Protein AF-W6KR66-F1 (afdb_monomer_lite)

pLDDT: mean 88.16, std 13.81, range [38.59, 98.75]

Foldseek 3Di:
DDPPDADFDPLCVQWVVVQLVVLVVVCQCCQQVPDDPDDPDDDPDDDPPDDGKDKDKDKDFFFFWAKWFWDQDDPRDTDTHHDDPVDPPTDIDTDGDFDWDDDDPPTGTHGQKMKMKMWMWHADPVRDIAIEIWMFIGGRAQDLDDDFRCVRTDPPVVVCVRVVDDDPVVDPPVRYHHPCVVSVRGDDTDPVSNVSSLLRCLVPDLALVSNVVSVVVQCVVCVVVVHGRDPSSVVSSVVSNVVRVVVVVVVVVVD

Secondary structure (DSSP, 8-state):
--TT-----HHHIIIIIHHHHHHHHHHHHHHH----S-------S--------EEEEEEEEE---EEEEEEE-TTS-EEEEEPPTT-TT--EEEE----EESSTT--EE--SEEEEEEEEEEE-TTS-EEEEEEEEEEESS---S---GGGGEE-HHHHHHHHT--SSTTS-GGGEEEHHHHHT---PPPGGGHHHHHHHHHHT--SHHHHHHHHHHHHHHHHHTT-PPPHHHHHHHHHHHHHHHHHHHHHHH--

Structure (mmCIF, N/CA/C/O backbone):
data_AF-W6KR66-F1
#
_entry.id   AF-W6KR66-F1
#
loop_
_atom_site.group_PDB
_atom_site.id
_atom_site.type_symbol
_atom_site.label_atom_id
_atom_site.label_alt_id
_atom_site.label_comp_id
_atom_site.label_asym_id
_atom_site.label_entity_id
_atom_site.label_seq_id
_atom_site.pdbx_PDB_ins_code
_atom_site.Cartn_x
_atom_site.Cartn_y
_atom_site.Cartn_z
_atom_site.occupancy
_atom_site.B_iso_or_equiv
_atom_site.auth_seq_id
_atom_site.auth_comp_id
_atom_site.auth_asym_id
_atom_site.auth_atom_id
_atom_site.pdbx_PDB_model_num
ATOM 1 N N . MET A 1 1 ? -15.862 12.439 -6.954 1.00 61.75 1 MET A N 1
ATOM 2 C CA . MET A 1 1 ? -14.415 12.191 -6.755 1.00 61.75 1 MET A CA 1
ATOM 3 C C . MET A 1 1 ? -13.692 12.492 -8.060 1.00 61.75 1 MET A C 1
ATOM 5 O O . MET A 1 1 ? -14.319 12.376 -9.105 1.00 61.75 1 MET A O 1
ATOM 9 N N . ASN A 1 2 ? -12.427 12.914 -8.012 1.00 76.94 2 ASN A N 1
ATOM 10 C CA . ASN A 1 2 ? -11.585 13.005 -9.212 1.00 76.94 2 ASN A CA 1
ATOM 11 C C . ASN A 1 2 ? -11.155 11.583 -9.635 1.00 76.94 2 ASN A C 1
ATOM 13 O O . ASN A 1 2 ? -11.052 10.708 -8.778 1.00 76.94 2 ASN A O 1
ATOM 17 N N . ALA A 1 3 ? -10.862 11.367 -10.917 1.00 87.50 3 ALA A N 1
ATOM 18 C CA . ALA A 1 3 ? -10.387 10.101 -11.481 1.00 87.50 3 ALA A CA 1
ATOM 19 C C . ALA A 1 3 ? -9.044 9.606 -10.898 1.00 87.50 3 ALA A C 1
ATOM 21 O O . ALA A 1 3 ? -8.636 8.485 -11.173 1.00 87.50 3 ALA A O 1
ATOM 22 N N . ASN A 1 4 ? -8.364 10.422 -10.084 1.00 93.44 4 ASN A N 1
ATOM 23 C CA . ASN A 1 4 ? -7.084 10.106 -9.444 1.00 93.44 4 ASN A CA 1
ATOM 24 C C . ASN A 1 4 ? -7.196 9.833 -7.926 1.00 93.44 4 ASN A C 1
ATOM 26 O O . ASN A 1 4 ? -6.213 9.976 -7.204 1.00 93.44 4 ASN A O 1
ATOM 30 N N . ILE A 1 5 ? -8.391 9.530 -7.406 1.00 93.69 5 ILE A N 1
ATOM 31 C CA . ILE A 1 5 ? -8.616 9.285 -5.972 1.00 93.69 5 ILE A CA 1
ATOM 32 C C . ILE A 1 5 ? -9.346 7.958 -5.775 1.00 93.69 5 ILE A C 1
ATOM 34 O O . ILE A 1 5 ? -10.326 7.678 -6.461 1.00 93.69 5 ILE A O 1
ATOM 38 N N . VAL A 1 6 ? -8.898 7.184 -4.786 1.00 95.94 6 VAL A N 1
ATOM 39 C CA . VAL A 1 6 ? -9.566 5.968 -4.303 1.00 95.94 6 VAL A CA 1
ATOM 40 C C . VAL A 1 6 ? -9.838 6.083 -2.798 1.00 95.94 6 VAL A C 1
ATOM 42 O O . VAL A 1 6 ? -9.073 6.757 -2.102 1.00 95.94 6 VAL A O 1
ATOM 45 N N . PRO A 1 7 ? -10.899 5.450 -2.266 1.00 96.69 7 PRO A N 1
ATOM 46 C CA . PRO A 1 7 ? -11.081 5.328 -0.824 1.00 96.69 7 PRO A CA 1
ATOM 47 C C . PRO A 1 7 ? -9.891 4.598 -0.190 1.00 96.69 7 PRO A C 1
ATOM 49 O O . PRO A 1 7 ? -9.539 3.493 -0.605 1.00 96.69 7 PRO A O 1
ATOM 52 N N . GLN A 1 8 ? -9.271 5.208 0.814 1.00 96.44 8 GLN A N 1
ATOM 53 C CA . GLN A 1 8 ? -8.064 4.685 1.445 1.00 96.44 8 GLN A CA 1
ATOM 54 C C . GLN A 1 8 ? -8.186 4.738 2.965 1.00 96.44 8 GLN A C 1
ATOM 56 O O . GLN A 1 8 ? -8.685 5.727 3.511 1.00 96.44 8 GLN A O 1
ATOM 61 N N . ASP A 1 9 ? -7.694 3.697 3.640 1.00 95.81 9 ASP A N 1
ATOM 62 C CA . ASP A 1 9 ? -7.536 3.718 5.091 1.00 95.81 9 ASP A CA 1
ATOM 63 C C . ASP A 1 9 ? -6.670 4.913 5.517 1.00 95.81 9 ASP A C 1
ATOM 65 O O . ASP A 1 9 ? -5.631 5.214 4.918 1.00 95.81 9 ASP A O 1
ATOM 69 N N . ARG A 1 10 ? -7.102 5.614 6.567 1.00 93.19 10 ARG A N 1
ATOM 70 C CA . ARG A 1 10 ? -6.454 6.858 7.003 1.00 93.19 10 ARG A CA 1
ATOM 71 C C . ARG A 1 10 ? -5.023 6.620 7.468 1.00 93.19 10 ARG A C 1
ATOM 73 O O . ARG A 1 10 ? -4.151 7.427 7.152 1.00 93.19 10 ARG A O 1
ATOM 80 N N . THR A 1 11 ? -4.791 5.537 8.206 1.00 93.94 11 THR A N 1
ATOM 81 C CA . THR A 1 11 ? -3.477 5.215 8.771 1.00 93.94 11 THR A CA 1
ATOM 82 C C . THR A 1 11 ? -2.533 4.745 7.682 1.00 93.94 11 THR A C 1
ATOM 84 O O . THR A 1 11 ? -1.406 5.226 7.611 1.00 93.94 11 THR A O 1
ATOM 87 N N . LEU A 1 12 ? -2.999 3.888 6.774 1.00 95.44 12 LEU A N 1
ATOM 88 C CA . LEU A 1 12 ? -2.226 3.529 5.594 1.00 95.44 12 LEU A CA 1
ATOM 89 C C . LEU A 1 12 ? -1.811 4.771 4.801 1.00 95.44 12 LEU A C 1
ATOM 91 O O . LEU A 1 12 ? -0.637 4.904 4.468 1.00 95.44 12 LEU A O 1
ATOM 95 N N . ASN A 1 13 ? -2.756 5.671 4.512 1.00 95.94 13 ASN A N 1
ATOM 96 C CA . ASN A 1 13 ? -2.497 6.866 3.711 1.00 95.94 13 ASN A CA 1
ATOM 97 C C . ASN A 1 13 ? -1.409 7.752 4.342 1.00 95.94 13 ASN A C 1
ATOM 99 O O . ASN A 1 13 ? -0.420 8.096 3.697 1.00 95.94 13 ASN A O 1
ATOM 103 N N . VAL A 1 14 ? -1.562 8.082 5.629 1.00 93.88 14 VAL A N 1
ATOM 104 C CA . VAL A 1 14 ? -0.666 9.019 6.328 1.00 93.88 14 VAL A CA 1
ATOM 105 C C . VAL A 1 14 ? 0.664 8.393 6.759 1.00 93.88 14 VAL A C 1
ATOM 107 O O . VAL A 1 14 ? 1.620 9.122 7.013 1.00 93.88 14 VAL A O 1
ATOM 110 N N . VAL A 1 15 ? 0.747 7.061 6.844 1.00 94.75 15 VAL A N 1
ATOM 111 C CA . VAL A 1 15 ? 1.939 6.355 7.326 1.00 94.75 15 VAL A CA 1
ATOM 112 C C . VAL A 1 15 ? 2.634 5.588 6.201 1.00 94.75 15 VAL A C 1
ATOM 114 O O . VAL A 1 15 ? 3.609 6.079 5.636 1.00 94.75 15 VAL A O 1
ATOM 117 N N . ASP A 1 16 ? 2.185 4.378 5.865 1.00 95.50 16 ASP A N 1
ATOM 118 C CA . ASP A 1 16 ? 2.947 3.483 4.984 1.00 95.50 16 ASP A CA 1
ATOM 119 C C . ASP A 1 16 ? 2.888 3.855 3.509 1.00 95.50 16 ASP A C 1
ATOM 121 O O . ASP A 1 16 ? 3.885 3.719 2.795 1.00 95.50 16 ASP A O 1
ATOM 125 N N . TRP A 1 17 ? 1.757 4.384 3.051 1.00 97.19 17 TRP A N 1
ATOM 126 C CA . TRP A 1 17 ? 1.669 4.924 1.704 1.00 97.19 17 TRP A CA 1
ATOM 127 C C . TRP A 1 17 ? 2.574 6.150 1.557 1.00 97.19 17 TRP A C 1
ATOM 129 O O . TRP A 1 17 ? 3.355 6.227 0.608 1.00 97.19 17 TRP A O 1
ATOM 139 N N . LEU A 1 18 ? 2.583 7.042 2.555 1.00 96.06 18 LEU A N 1
ATOM 140 C CA . LEU A 1 18 ? 3.502 8.177 2.601 1.00 96.06 18 LEU A CA 1
ATOM 141 C C . LEU A 1 18 ? 4.979 7.742 2.635 1.00 96.06 18 LEU A C 1
ATOM 143 O O . LEU A 1 18 ? 5.804 8.352 1.952 1.00 96.06 18 LEU A O 1
ATOM 147 N N . ARG A 1 19 ? 5.336 6.671 3.363 1.00 96.19 19 ARG A N 1
ATOM 148 C CA . ARG A 1 19 ? 6.697 6.087 3.325 1.00 96.19 19 ARG A CA 1
ATOM 149 C C . ARG A 1 19 ? 7.087 5.687 1.905 1.00 96.19 19 ARG A C 1
ATOM 151 O O . ARG A 1 19 ? 8.197 5.988 1.467 1.00 96.19 19 ARG A O 1
ATOM 158 N N . LEU A 1 20 ? 6.179 5.047 1.173 1.00 97.00 20 LEU A N 1
ATOM 159 C CA . LEU A 1 20 ? 6.414 4.616 -0.203 1.00 97.00 20 LEU A CA 1
ATOM 160 C C . LEU A 1 20 ? 6.500 5.800 -1.187 1.00 97.00 20 LEU A C 1
ATOM 162 O O . LEU A 1 20 ? 7.304 5.793 -2.125 1.00 97.00 20 LEU A O 1
ATOM 166 N N . GLU A 1 21 ? 5.726 6.859 -0.963 1.00 97.38 21 GLU A N 1
ATOM 167 C CA . GLU A 1 21 ? 5.871 8.116 -1.704 1.00 97.38 21 GLU A CA 1
ATOM 168 C C . GLU A 1 21 ? 7.192 8.829 -1.396 1.00 97.38 21 GLU A C 1
ATOM 170 O O . GLU A 1 21 ? 7.838 9.357 -2.303 1.00 97.38 21 GLU A O 1
ATOM 175 N N . ASN A 1 22 ? 7.637 8.815 -0.139 1.00 97.00 22 ASN A N 1
ATOM 176 C CA . ASN A 1 22 ? 8.935 9.354 0.259 1.00 97.00 22 ASN A CA 1
ATOM 177 C C . ASN A 1 22 ? 10.087 8.550 -0.350 1.00 97.00 22 ASN A C 1
ATOM 179 O O . ASN A 1 22 ? 11.051 9.154 -0.818 1.00 97.00 22 ASN A O 1
ATOM 183 N N . LEU A 1 23 ? 9.959 7.221 -0.442 1.00 97.31 23 LEU A N 1
ATOM 184 C CA . LEU A 1 23 ? 10.900 6.386 -1.189 1.00 97.31 23 LEU A CA 1
ATOM 185 C C . LEU A 1 23 ? 10.946 6.815 -2.658 1.00 97.31 23 LEU A C 1
ATOM 187 O O . LEU A 1 23 ? 12.023 7.017 -3.204 1.00 97.31 23 LEU A O 1
ATOM 191 N N . THR A 1 24 ? 9.786 7.033 -3.280 1.00 97.38 24 THR A N 1
ATOM 192 C CA . THR A 1 24 ? 9.707 7.510 -4.670 1.00 97.38 24 THR A CA 1
ATOM 193 C C . THR A 1 24 ? 10.430 8.854 -4.834 1.00 97.38 24 THR A C 1
ATOM 195 O O . THR A 1 24 ? 11.231 9.018 -5.751 1.00 97.38 24 THR A O 1
ATOM 198 N N . ARG A 1 25 ? 10.217 9.807 -3.914 1.00 96.50 25 ARG A N 1
ATOM 199 C CA . ARG A 1 25 ? 10.912 11.108 -3.906 1.00 96.50 25 ARG A CA 1
ATOM 200 C C . ARG A 1 25 ? 12.426 10.969 -3.707 1.00 96.50 25 ARG A C 1
ATOM 202 O O . ARG A 1 25 ? 13.177 11.680 -4.371 1.00 96.50 25 ARG A O 1
ATOM 209 N N . LYS A 1 26 ? 12.874 10.068 -2.824 1.00 95.94 26 LYS A N 1
ATOM 210 C CA . LYS A 1 26 ? 14.297 9.747 -2.617 1.00 95.94 26 LYS A CA 1
ATOM 211 C C . LYS A 1 26 ? 14.921 9.204 -3.906 1.00 95.94 26 LYS A C 1
ATOM 213 O O . LYS A 1 26 ? 15.914 9.756 -4.365 1.00 95.94 26 LYS A O 1
ATOM 218 N N . LEU A 1 27 ? 14.290 8.206 -4.523 1.00 95.69 27 LEU A N 1
ATOM 219 C CA . LEU A 1 27 ? 14.762 7.582 -5.761 1.00 95.69 27 LEU A CA 1
ATOM 220 C C . LEU A 1 27 ? 14.854 8.580 -6.915 1.00 95.69 27 LEU A C 1
ATOM 222 O O . LEU A 1 27 ? 15.829 8.556 -7.654 1.00 95.69 27 LEU A O 1
ATOM 226 N N . ILE A 1 28 ? 13.886 9.495 -7.055 1.00 94.19 28 ILE A N 1
ATOM 227 C CA . ILE A 1 28 ? 13.960 10.567 -8.062 1.00 94.19 28 ILE A CA 1
ATOM 228 C C . ILE A 1 28 ? 15.238 11.388 -7.880 1.00 94.19 28 ILE A C 1
ATOM 230 O O . ILE A 1 28 ? 15.911 11.671 -8.864 1.00 94.19 28 ILE A O 1
ATOM 234 N N . ARG A 1 29 ? 15.594 11.756 -6.643 1.00 92.56 29 ARG A N 1
ATOM 235 C CA . ARG A 1 29 ? 16.829 12.506 -6.380 1.00 92.56 29 ARG A CA 1
ATOM 236 C C . ARG A 1 29 ? 18.053 11.667 -6.731 1.00 92.56 29 ARG A C 1
ATOM 238 O O . ARG A 1 29 ? 18.882 12.131 -7.490 1.00 92.56 29 ARG A O 1
ATOM 245 N N . GLU A 1 30 ? 18.140 10.427 -6.267 1.00 92.31 30 GLU A N 1
ATOM 246 C CA . GLU A 1 30 ? 19.318 9.577 -6.508 1.00 92.31 30 GLU A CA 1
ATOM 247 C C . GLU A 1 30 ? 19.513 9.213 -7.992 1.00 92.31 30 GLU A C 1
ATOM 249 O O . GLU A 1 30 ? 20.638 9.209 -8.480 1.00 92.31 30 GLU A O 1
ATOM 254 N N . ILE A 1 31 ? 18.431 8.958 -8.733 1.00 92.00 31 ILE A N 1
ATOM 255 C CA . ILE A 1 31 ? 18.468 8.588 -10.160 1.00 92.00 31 ILE A CA 1
ATOM 256 C C . ILE A 1 31 ? 18.704 9.806 -11.060 1.00 92.00 31 ILE A C 1
ATOM 258 O O . ILE A 1 31 ? 19.367 9.695 -12.091 1.00 92.00 31 ILE A O 1
ATOM 262 N N . CYS A 1 32 ? 18.148 10.968 -10.711 1.00 83.44 32 CYS A N 1
ATOM 263 C CA . CYS A 1 32 ? 18.347 12.188 -11.493 1.00 83.44 32 CYS A CA 1
ATOM 264 C C . CYS A 1 32 ? 19.663 12.899 -11.146 1.00 83.44 32 CYS A C 1
ATOM 266 O O . CYS A 1 32 ? 20.195 13.603 -12.000 1.00 83.44 32 CYS A O 1
ATOM 268 N N . SER A 1 33 ? 20.169 12.729 -9.920 1.00 72.88 33 SER A N 1
ATOM 269 C CA . SER A 1 33 ? 21.414 13.323 -9.417 1.00 72.88 33 SER A CA 1
ATOM 270 C C . SER A 1 33 ? 22.599 12.362 -9.443 1.00 72.88 33 SER A C 1
ATOM 272 O O . SER A 1 33 ? 23.594 12.648 -8.784 1.00 72.88 33 SER A O 1
ATOM 274 N N . SER A 1 34 ? 22.532 11.243 -10.174 1.00 60.38 34 SER A N 1
ATOM 275 C CA . SER A 1 34 ? 23.715 10.429 -10.470 1.00 60.38 34 SER A CA 1
ATOM 276 C C . SER A 1 34 ? 24.667 11.233 -11.369 1.00 60.38 34 SER A C 1
ATOM 278 O O . SER A 1 34 ? 24.720 11.049 -12.584 1.00 60.38 34 SER A O 1
ATOM 280 N N . GLU A 1 35 ? 25.343 12.207 -10.768 1.00 51.38 35 GLU A N 1
ATOM 281 C CA . GLU A 1 35 ? 26.484 12.910 -11.321 1.00 51.38 35 GLU A CA 1
ATOM 282 C C . GLU A 1 35 ? 27.684 11.966 -11.268 1.00 51.38 35 GLU A C 1
ATOM 284 O O . GLU A 1 35 ? 27.933 11.315 -10.253 1.00 51.38 35 GLU A O 1
ATOM 289 N N . GLU A 1 36 ? 28.425 11.874 -12.369 1.00 50.31 36 GLU A N 1
ATOM 290 C CA . GLU A 1 36 ? 29.680 11.130 -12.387 1.00 50.31 36 GLU A CA 1
ATOM 291 C C . GLU A 1 36 ? 30.664 11.692 -11.345 1.00 50.31 36 GLU A C 1
ATOM 293 O O . GLU A 1 36 ? 30.869 12.913 -11.296 1.00 50.31 36 GLU A O 1
ATOM 298 N N . PRO A 1 37 ? 31.325 10.846 -10.535 1.00 38.59 37 PRO A N 1
ATOM 299 C CA . PRO A 1 37 ? 32.396 11.304 -9.671 1.00 38.59 37 PRO A CA 1
ATOM 300 C C . PRO A 1 37 ? 33.636 11.610 -10.526 1.00 38.59 37 PRO A C 1
ATOM 302 O O . PRO A 1 37 ? 34.294 10.716 -11.042 1.00 38.59 37 PRO A O 1
ATOM 305 N N . HIS A 1 38 ? 33.964 12.898 -10.639 1.00 41.31 38 HIS A N 1
ATOM 306 C CA . HIS A 1 38 ? 35.262 13.442 -11.058 1.00 41.31 38 HIS A CA 1
ATOM 307 C C . HIS A 1 38 ? 35.865 12.969 -12.401 1.00 41.31 38 HIS A C 1
ATOM 309 O O . HIS A 1 38 ? 36.690 12.060 -12.463 1.00 41.31 38 HIS A O 1
ATOM 315 N N . ARG A 1 39 ? 35.698 13.800 -13.439 1.00 39.53 39 ARG A N 1
ATOM 316 C CA . ARG A 1 39 ? 36.795 14.108 -14.376 1.00 39.53 39 ARG A CA 1
ATOM 317 C C . ARG A 1 39 ? 36.964 15.616 -14.524 1.00 39.53 39 ARG A C 1
ATOM 319 O O . ARG A 1 39 ? 36.325 16.271 -15.340 1.00 39.53 39 ARG A O 1
ATOM 326 N N . SER A 1 40 ? 37.875 16.172 -13.731 1.00 44.94 40 SER A N 1
ATOM 327 C CA . SER A 1 40 ? 38.550 17.420 -14.072 1.00 44.94 40 SER A CA 1
ATOM 328 C C . SER A 1 40 ? 39.479 17.152 -15.258 1.00 44.94 40 SER A C 1
ATOM 330 O O . SER A 1 40 ? 40.645 16.806 -15.082 1.00 44.94 40 SER A O 1
ATOM 332 N N . SER A 1 41 ? 38.962 17.277 -16.475 1.00 39.72 41 SER A N 1
ATOM 333 C CA . SER A 1 41 ? 39.790 17.378 -17.676 1.00 39.72 41 SER A CA 1
ATOM 334 C C . SER A 1 41 ? 39.132 18.343 -18.651 1.00 39.72 41 SER A C 1
ATOM 336 O O . SER A 1 41 ? 38.143 18.024 -19.307 1.00 39.72 41 SER A O 1
ATOM 338 N N . ILE A 1 42 ? 39.693 19.547 -18.695 1.00 49.47 42 ILE A N 1
ATOM 339 C CA . ILE A 1 42 ? 39.385 20.602 -19.654 1.00 49.47 42 ILE A CA 1
ATOM 340 C C . ILE A 1 42 ? 39.655 20.055 -21.062 1.00 49.47 42 ILE A C 1
ATOM 342 O O . ILE A 1 42 ? 40.802 19.805 -21.415 1.00 49.47 42 ILE A O 1
ATOM 346 N N . THR A 1 43 ? 38.609 19.893 -21.871 1.00 42.62 43 THR A N 1
ATOM 347 C CA . THR A 1 43 ? 38.706 19.887 -23.339 1.00 42.62 43 THR A CA 1
ATOM 348 C C . THR A 1 43 ? 37.534 20.694 -23.906 1.00 42.62 43 THR A C 1
ATOM 350 O O . THR A 1 43 ? 36.383 20.405 -23.578 1.00 42.62 43 THR A O 1
ATOM 353 N N . PRO A 1 44 ? 37.787 21.738 -24.717 1.00 54.47 44 PRO A N 1
ATOM 354 C CA . PRO A 1 44 ? 36.738 22.544 -25.319 1.00 54.47 44 PRO A CA 1
ATOM 355 C C . PRO A 1 44 ? 36.516 22.097 -26.765 1.00 54.47 44 PRO A C 1
ATOM 357 O O . PRO A 1 44 ? 37.233 22.554 -27.646 1.00 54.47 44 PRO A O 1
ATOM 360 N N . SER A 1 45 ? 35.568 21.186 -27.012 1.00 47.88 45 SER A N 1
ATOM 361 C CA . SER A 1 45 ? 34.770 21.057 -28.257 1.00 47.88 45 SER A CA 1
ATOM 362 C C . SER A 1 45 ? 34.123 19.669 -28.345 1.00 47.88 45 SER A C 1
ATOM 364 O O . SER A 1 45 ? 34.804 18.657 -28.447 1.00 47.88 45 SER A O 1
ATOM 366 N N . GLY A 1 46 ? 32.787 19.634 -28.311 1.00 45.59 46 GLY A N 1
ATOM 367 C CA . GLY A 1 46 ? 31.976 18.412 -28.376 1.00 45.59 46 GLY A CA 1
ATOM 368 C C . GLY A 1 46 ? 31.121 18.243 -27.123 1.00 45.59 46 GLY A C 1
ATOM 369 O O . GLY A 1 46 ? 31.490 17.516 -26.208 1.00 45.59 46 GLY A O 1
ATOM 370 N N . GLY A 1 47 ? 29.991 18.952 -27.050 1.00 42.69 47 GLY A N 1
ATOM 371 C CA . GLY A 1 47 ? 29.070 18.850 -25.918 1.00 42.69 47 GLY A CA 1
ATOM 372 C C . GLY A 1 47 ? 28.458 17.453 -25.839 1.00 42.69 47 GLY A C 1
ATOM 373 O O . GLY A 1 47 ? 27.501 17.161 -26.550 1.00 42.69 47 GLY A O 1
ATOM 374 N N . VAL A 1 48 ? 29.003 16.588 -24.983 1.00 54.66 48 VAL A N 1
ATOM 375 C CA . VAL A 1 48 ? 28.337 15.343 -24.597 1.00 54.66 48 VAL A CA 1
ATOM 376 C C . VAL A 1 48 ? 27.144 15.737 -23.732 1.00 54.66 48 VAL A C 1
ATOM 378 O O . VAL A 1 48 ? 27.296 16.203 -22.604 1.00 54.66 48 VAL A O 1
ATOM 381 N N . GLU A 1 49 ? 25.947 15.620 -24.296 1.00 56.91 49 GLU A N 1
ATOM 382 C CA . GLU A 1 49 ? 24.692 15.899 -23.608 1.00 56.91 49 GLU A CA 1
ATOM 383 C C . GLU A 1 49 ? 24.567 14.955 -22.396 1.00 56.91 49 GLU A C 1
ATOM 385 O O . GLU A 1 49 ? 24.422 13.739 -22.555 1.00 56.91 49 GLU A O 1
ATOM 390 N N . LYS A 1 50 ? 24.681 15.495 -21.172 1.00 58.34 50 LYS A N 1
ATOM 391 C CA . LYS A 1 50 ? 24.512 14.726 -19.927 1.00 58.34 50 LYS A CA 1
ATOM 392 C C . LYS A 1 50 ? 23.107 14.125 -19.903 1.00 58.34 50 LYS A C 1
ATOM 394 O O . LYS A 1 50 ? 22.113 14.844 -19.801 1.00 58.34 50 LYS A O 1
ATOM 399 N N . LYS A 1 51 ? 23.011 12.799 -19.999 1.00 68.06 51 LYS A N 1
ATOM 400 C CA . LYS A 1 51 ? 21.727 12.098 -19.946 1.00 68.06 51 LYS A CA 1
ATOM 401 C C . LYS A 1 51 ? 21.363 11.796 -18.497 1.00 68.06 51 LYS A C 1
ATOM 403 O O . LYS A 1 51 ? 21.849 10.830 -17.920 1.00 68.06 51 LYS A O 1
ATOM 408 N N . ASN A 1 52 ? 20.463 12.591 -17.930 1.00 82.75 52 ASN A N 1
ATOM 409 C CA . ASN A 1 52 ? 19.932 12.320 -16.596 1.00 82.75 52 ASN A CA 1
ATOM 410 C C . ASN A 1 52 ? 19.059 11.057 -16.606 1.00 82.75 52 ASN A C 1
ATOM 412 O O . ASN A 1 52 ? 18.316 10.799 -17.567 1.00 82.75 52 ASN A O 1
ATOM 416 N N . GLY A 1 53 ? 19.130 10.284 -15.521 1.00 91.56 53 GLY A N 1
ATOM 417 C CA . GLY A 1 53 ? 18.238 9.156 -15.297 1.00 91.56 53 GLY A CA 1
ATOM 418 C C . GLY A 1 53 ? 16.768 9.584 -15.234 1.00 91.56 53 GLY A C 1
ATOM 419 O O . GLY A 1 53 ? 16.437 10.761 -15.076 1.00 91.56 53 GLY A O 1
ATOM 420 N N . LYS A 1 54 ? 15.858 8.621 -15.391 1.00 94.94 54 LYS A N 1
ATOM 421 C CA . LYS A 1 54 ? 14.407 8.842 -15.308 1.00 94.94 54 LYS A CA 1
ATOM 422 C C . LYS A 1 54 ? 13.759 7.779 -14.433 1.00 94.94 54 LYS A C 1
ATOM 424 O O . LYS A 1 54 ? 14.083 6.603 -14.571 1.00 94.94 54 LYS A O 1
ATOM 429 N N . LEU A 1 55 ? 12.808 8.183 -13.594 1.00 96.88 55 LEU A N 1
ATOM 430 C CA . LEU A 1 55 ? 11.951 7.273 -12.836 1.00 96.88 55 LEU A CA 1
ATOM 431 C C . LEU A 1 55 ? 10.512 7.375 -13.351 1.00 96.88 55 LEU A C 1
ATOM 433 O O . LEU A 1 55 ? 9.939 8.462 -13.396 1.00 96.88 55 LEU A O 1
ATOM 437 N N . TYR A 1 56 ? 9.928 6.237 -13.709 1.00 97.62 56 TYR A N 1
ATOM 438 C CA . TYR A 1 56 ? 8.522 6.106 -14.073 1.00 97.62 56 TYR A CA 1
ATOM 439 C C . TYR A 1 56 ? 7.763 5.446 -12.926 1.00 97.62 56 TYR A C 1
ATOM 441 O O . TYR A 1 56 ? 8.278 4.536 -12.275 1.00 97.62 56 TYR A O 1
ATOM 449 N N . VAL A 1 57 ? 6.535 5.905 -12.686 1.00 98.12 57 VAL A N 1
ATOM 450 C CA . VAL A 1 57 ? 5.704 5.457 -11.566 1.00 98.12 57 VAL A CA 1
ATOM 451 C C . VAL A 1 57 ? 4.307 5.142 -12.073 1.00 98.12 57 VAL A C 1
ATOM 453 O O . VAL A 1 57 ? 3.675 5.980 -12.712 1.00 98.12 57 VAL A O 1
ATOM 456 N N . VAL A 1 58 ? 3.805 3.958 -11.738 1.00 98.44 58 VAL A N 1
ATOM 457 C CA . VAL A 1 58 ? 2.401 3.576 -11.922 1.00 98.44 58 VAL A CA 1
ATOM 458 C C . VAL A 1 58 ? 1.841 3.230 -10.551 1.00 98.44 58 VAL A C 1
ATOM 460 O O . VAL A 1 58 ? 2.471 2.501 -9.792 1.00 98.44 58 VAL A O 1
ATOM 463 N N . SER A 1 59 ? 0.694 3.786 -10.174 1.00 98.38 59 SER A N 1
ATOM 464 C CA . SER A 1 59 ? 0.022 3.469 -8.907 1.00 98.38 59 SER A CA 1
ATOM 465 C C . SER A 1 59 ? -1.449 3.198 -9.167 1.00 98.38 59 SER A C 1
ATOM 467 O O . SER A 1 59 ? -2.026 3.801 -10.070 1.00 98.38 59 SER A O 1
ATOM 469 N N . GLY A 1 60 ? -2.052 2.314 -8.383 1.00 98.12 60 GLY A N 1
ATOM 470 C CA . GLY A 1 60 ? -3.465 2.007 -8.541 1.00 98.12 60 GLY A CA 1
ATOM 471 C C . GLY A 1 60 ? -4.016 1.083 -7.459 1.00 98.12 60 GLY A C 1
ATOM 472 O O . GLY A 1 60 ? -3.269 0.594 -6.606 1.00 98.12 60 GLY A O 1
ATOM 473 N N . PRO A 1 61 ? -5.338 0.866 -7.471 1.00 98.25 61 PRO A N 1
ATOM 474 C CA . PRO A 1 61 ? -5.996 -0.088 -6.595 1.00 98.25 61 PRO A CA 1
ATOM 475 C C . PRO A 1 61 ? -5.837 -1.525 -7.096 1.00 98.25 61 PRO A C 1
ATOM 477 O O . PRO A 1 61 ? -5.765 -1.769 -8.298 1.00 98.25 61 PRO A O 1
ATOM 480 N N . VAL A 1 62 ? -5.859 -2.494 -6.182 1.00 98.19 62 VAL A N 1
ATOM 481 C CA . VAL A 1 62 ? -5.984 -3.914 -6.531 1.00 98.19 62 VAL A CA 1
ATOM 482 C C . VAL A 1 62 ? -6.913 -4.647 -5.559 1.00 98.19 62 VAL A C 1
ATOM 484 O O . VAL A 1 62 ? -6.969 -4.372 -4.355 1.00 98.19 62 VAL A O 1
ATOM 487 N N . PHE A 1 63 ? -7.689 -5.578 -6.110 1.00 97.88 63 PHE A N 1
ATOM 488 C CA . PHE A 1 63 ? -8.707 -6.352 -5.406 1.00 97.88 63 PHE A CA 1
ATOM 489 C C . PHE A 1 63 ? -8.248 -7.806 -5.332 1.00 97.88 63 PHE A C 1
ATOM 491 O O . PHE A 1 63 ? -8.427 -8.575 -6.273 1.00 97.88 63 PHE A O 1
ATOM 498 N N . LEU A 1 64 ? -7.578 -8.159 -4.235 1.00 96.56 64 LEU A N 1
ATOM 499 C CA . LEU A 1 64 ? -7.006 -9.487 -4.048 1.00 96.56 64 LEU A CA 1
ATOM 500 C C . LEU A 1 64 ? -8.035 -10.441 -3.427 1.00 96.56 64 LEU A C 1
ATOM 502 O O . LEU A 1 64 ? -8.789 -10.025 -2.543 1.00 96.56 64 LEU A O 1
ATOM 506 N N . PRO A 1 65 ? -8.069 -11.714 -3.857 1.00 93.94 65 PRO A N 1
ATOM 507 C CA . PRO A 1 65 ? -8.977 -12.698 -3.290 1.00 93.94 65 PRO A CA 1
ATOM 508 C C . PRO A 1 65 ? -8.529 -13.156 -1.898 1.00 93.94 65 PRO A C 1
ATOM 510 O O . PRO A 1 65 ? -7.335 -13.231 -1.600 1.00 93.94 65 PRO A O 1
ATOM 513 N N . THR A 1 66 ? -9.494 -13.553 -1.074 1.00 91.69 66 THR A N 1
ATOM 514 C CA . THR A 1 66 ? -9.280 -14.282 0.180 1.00 91.69 66 THR A CA 1
ATOM 515 C C . THR A 1 66 ? -9.763 -15.725 0.043 1.00 91.69 66 THR A C 1
ATOM 517 O O . THR A 1 66 ? -10.626 -16.034 -0.781 1.00 91.69 66 THR A O 1
ATOM 520 N N . HIS A 1 67 ? -9.183 -16.634 0.833 1.00 90.50 67 HIS A N 1
ATOM 521 C CA . HIS A 1 67 ? -9.639 -18.022 0.897 1.00 90.50 67 HIS A CA 1
ATOM 522 C C . HIS A 1 67 ? -10.747 -18.142 1.936 1.00 90.50 67 HIS A C 1
ATOM 524 O O . HIS A 1 67 ? -10.525 -17.915 3.127 1.00 90.50 67 HIS A O 1
ATOM 530 N N . VAL A 1 68 ? -11.934 -18.519 1.477 1.00 90.00 68 VAL A N 1
ATOM 531 C CA . VAL A 1 68 ? -13.113 -18.672 2.324 1.00 90.00 68 VAL A CA 1
ATOM 532 C C . VAL A 1 68 ? -13.777 -20.017 2.080 1.00 90.00 68 VAL A C 1
ATOM 534 O O . VAL A 1 68 ? -13.827 -20.533 0.959 1.00 90.00 68 VAL A O 1
ATOM 537 N N . SER A 1 69 ? -14.290 -20.591 3.158 1.00 88.38 69 SER A N 1
ATOM 538 C CA . SER A 1 69 ? -15.200 -21.724 3.115 1.00 88.38 69 SER A CA 1
ATOM 539 C C . SER A 1 69 ? -16.622 -21.188 2.995 1.00 88.38 69 SER A C 1
ATOM 541 O O . SER A 1 69 ? -16.986 -20.202 3.637 1.00 88.38 69 SER A O 1
ATOM 543 N N . ILE A 1 70 ? -17.406 -21.808 2.115 1.00 84.62 70 ILE A N 1
ATOM 544 C CA . ILE A 1 70 ? -18.804 -21.440 1.907 1.00 84.62 70 ILE A CA 1
ATOM 545 C C . ILE A 1 70 ? -19.663 -22.422 2.692 1.00 84.62 70 ILE A C 1
ATOM 547 O O . ILE A 1 70 ? -19.812 -23.578 2.291 1.00 84.62 70 ILE A O 1
ATOM 551 N N . GLU A 1 71 ? -20.244 -21.952 3.786 1.00 84.00 71 GLU A N 1
ATOM 552 C CA . GLU A 1 71 ? -21.167 -22.724 4.606 1.00 84.00 71 GLU A CA 1
ATOM 553 C C . GLU A 1 71 ? -22.609 -22.344 4.260 1.00 84.00 71 GLU A C 1
ATOM 555 O O . GLU A 1 71 ? -22.942 -21.171 4.094 1.00 84.00 71 GLU A O 1
ATOM 560 N N . ARG A 1 72 ? -23.485 -23.344 4.123 1.00 81.88 72 ARG A N 1
ATOM 561 C CA . ARG A 1 72 ? -24.928 -23.125 3.965 1.00 81.88 72 ARG A CA 1
ATOM 562 C C . ARG A 1 72 ? -25.612 -23.374 5.299 1.00 81.88 72 ARG A C 1
ATOM 564 O O . ARG A 1 72 ? -25.638 -24.506 5.779 1.00 81.88 72 ARG A O 1
ATOM 571 N N . CYS A 1 73 ? -26.182 -22.325 5.870 1.00 78.62 73 CYS A N 1
ATOM 572 C CA . CYS A 1 73 ? -26.936 -22.400 7.111 1.00 78.62 73 CYS A CA 1
ATOM 573 C C . CYS A 1 73 ? -28.335 -22.988 6.868 1.00 78.62 73 CYS A C 1
ATOM 575 O O . CYS A 1 73 ? -28.896 -22.902 5.767 1.00 78.62 73 CYS A O 1
ATOM 577 N N . ARG A 1 74 ? -28.938 -23.561 7.920 1.00 76.19 74 ARG A N 1
ATOM 578 C CA . ARG A 1 74 ? -30.356 -23.954 7.900 1.00 76.19 74 ARG A CA 1
ATOM 579 C C . ARG A 1 74 ? -31.197 -22.698 7.634 1.00 76.19 74 ARG A C 1
ATOM 581 O O . ARG A 1 74 ? -31.106 -21.741 8.390 1.00 76.19 74 ARG A O 1
ATOM 588 N N . GLY A 1 75 ? -31.953 -22.692 6.535 1.00 81.56 75 GLY A N 1
ATOM 589 C CA . GLY A 1 75 ? -32.679 -21.511 6.039 1.00 81.56 75 GLY A CA 1
ATOM 590 C C . GLY A 1 75 ? -32.146 -20.936 4.720 1.00 81.56 75 GLY A C 1
ATOM 591 O O . GLY A 1 75 ? -32.713 -19.982 4.204 1.00 81.56 75 GLY A O 1
ATOM 592 N N . GLY A 1 76 ? -31.082 -21.514 4.149 1.00 80.75 76 GLY A N 1
ATOM 593 C CA . GLY A 1 76 ? -30.576 -21.145 2.819 1.00 80.75 76 GLY A CA 1
ATOM 594 C C . GLY A 1 76 ? -29.592 -19.972 2.806 1.00 80.75 76 GLY A C 1
ATOM 595 O O . GLY A 1 76 ? -29.031 -19.672 1.753 1.00 80.75 76 GLY A O 1
ATOM 596 N N . ALA A 1 77 ? -29.330 -19.349 3.959 1.00 81.81 77 ALA A N 1
ATOM 597 C CA . ALA A 1 77 ? -28.295 -18.332 4.095 1.00 81.81 77 ALA A CA 1
ATOM 598 C C . ALA A 1 77 ? -26.903 -18.921 3.814 1.00 81.81 77 ALA A C 1
ATOM 600 O O . ALA A 1 77 ? -26.596 -20.053 4.198 1.00 81.81 77 ALA A O 1
ATOM 601 N N . VAL A 1 78 ? -26.066 -18.138 3.136 1.00 82.56 78 VAL A N 1
ATOM 602 C CA . VAL A 1 78 ? -24.690 -18.500 2.791 1.00 82.56 78 VAL A CA 1
ATOM 603 C C . VAL A 1 78 ? -23.745 -17.681 3.659 1.00 82.56 78 VAL A C 1
ATOM 605 O O . VAL A 1 78 ? -23.779 -16.454 3.613 1.00 82.56 78 VAL A O 1
ATOM 608 N N . MET A 1 79 ? -22.899 -18.358 4.429 1.00 82.00 79 MET A N 1
ATOM 609 C CA . MET A 1 79 ? -21.891 -17.739 5.281 1.00 82.00 79 MET A CA 1
ATOM 610 C C . MET A 1 79 ? -20.502 -17.986 4.694 1.00 82.00 79 MET A C 1
ATOM 612 O O . MET A 1 79 ? -20.158 -19.111 4.326 1.00 82.00 79 MET A O 1
ATOM 616 N N . LEU A 1 80 ? -19.710 -16.921 4.594 1.00 84.94 80 LEU A N 1
ATOM 617 C CA . LEU A 1 80 ? -18.299 -17.000 4.233 1.00 84.94 80 LEU A CA 1
ATOM 618 C C . LEU A 1 80 ? -17.488 -17.025 5.526 1.00 84.94 80 LEU A C 1
ATOM 620 O O . LEU A 1 80 ? -17.442 -16.027 6.240 1.00 84.94 80 LEU A O 1
ATOM 624 N N . ALA A 1 81 ? -16.868 -18.161 5.830 1.00 83.19 81 ALA A N 1
ATOM 625 C CA . ALA A 1 81 ? -15.978 -18.297 6.978 1.00 83.19 81 ALA A CA 1
ATOM 626 C C . ALA A 1 81 ? -14.520 -18.382 6.500 1.00 83.19 81 ALA A C 1
ATOM 628 O O . ALA A 1 81 ? -14.266 -19.045 5.485 1.00 83.19 81 ALA A O 1
ATOM 629 N N . PRO A 1 82 ? -13.553 -17.755 7.198 1.00 83.88 82 PRO A N 1
ATOM 630 C CA . PRO A 1 82 ? -12.138 -17.901 6.879 1.00 83.88 82 PRO A CA 1
ATOM 631 C C . PRO A 1 82 ? -11.747 -19.375 6.771 1.00 83.88 82 PRO A C 1
ATOM 633 O O . PRO A 1 82 ? -12.144 -20.201 7.594 1.00 83.88 82 PRO A O 1
ATOM 636 N N . CYS A 1 83 ? -10.993 -19.715 5.732 1.00 77.69 83 CYS A N 1
ATOM 637 C CA . CYS A 1 83 ? -10.473 -21.065 5.589 1.00 77.69 83 CYS A CA 1
ATOM 638 C C . CYS A 1 83 ? -9.296 -21.297 6.536 1.00 77.69 83 CYS A C 1
ATOM 640 O O . CYS A 1 83 ? -8.265 -20.644 6.393 1.00 77.69 83 CYS A O 1
ATOM 642 N N . ASP A 1 84 ? -9.427 -22.262 7.446 1.00 68.94 84 ASP A N 1
ATOM 643 C CA . ASP A 1 84 ? -8.290 -22.800 8.187 1.00 68.94 84 ASP A CA 1
ATOM 644 C C . ASP A 1 84 ? -7.760 -24.055 7.474 1.00 68.94 84 ASP A C 1
ATOM 646 O O . ASP A 1 84 ? -8.479 -25.047 7.299 1.00 68.94 84 ASP A O 1
ATOM 650 N N . HIS A 1 85 ? -6.495 -24.000 7.047 1.00 62.22 85 HIS A N 1
ATOM 651 C CA . HIS A 1 85 ? -5.793 -25.102 6.383 1.00 62.22 85 HIS A CA 1
ATOM 652 C C . HIS A 1 85 ? -5.605 -26.329 7.294 1.00 62.22 85 HIS A C 1
ATOM 654 O O . HIS A 1 85 ? -5.207 -27.386 6.807 1.00 62.22 85 HIS A O 1
ATOM 660 N N . SER A 1 86 ? -5.911 -26.211 8.591 1.00 62.50 86 SER A N 1
ATOM 661 C CA . SER A 1 86 ? -5.891 -27.317 9.550 1.00 62.50 86 SER A CA 1
ATOM 662 C C . SER A 1 86 ? -7.008 -28.351 9.333 1.00 62.50 86 SER A C 1
ATOM 664 O O . SER A 1 86 ? -6.864 -29.502 9.748 1.00 62.50 86 SER A O 1
ATOM 666 N N . SER A 1 87 ? -8.110 -27.984 8.660 1.00 56.75 87 SER A N 1
ATOM 667 C CA . SER A 1 87 ? -9.256 -28.878 8.454 1.00 56.75 87 SER A CA 1
ATOM 668 C C . SER A 1 87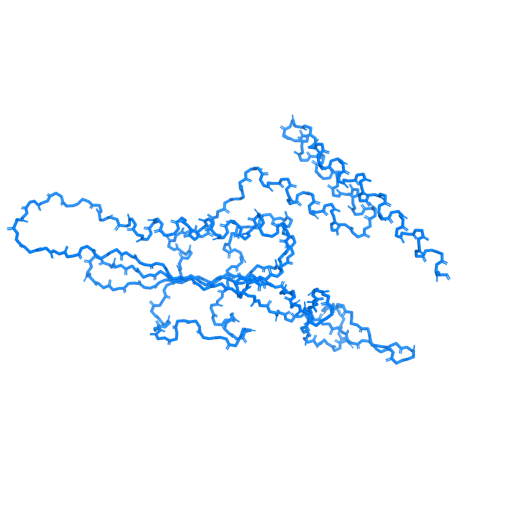 ? -9.273 -29.471 7.039 1.00 56.75 87 SER A C 1
ATOM 670 O O . SER A 1 87 ? -9.571 -28.805 6.051 1.00 56.75 87 SER A O 1
ATOM 672 N N . THR A 1 88 ? -8.996 -30.769 6.929 1.00 58.56 88 THR A N 1
ATOM 673 C CA . THR A 1 88 ? -8.954 -31.528 5.663 1.00 58.56 88 THR A CA 1
ATOM 674 C C . THR A 1 88 ? -10.315 -31.700 4.973 1.00 58.56 88 THR A C 1
ATOM 676 O O . THR A 1 88 ? -10.380 -32.262 3.884 1.00 58.56 88 THR A O 1
ATOM 679 N N . SER A 1 89 ? -11.411 -31.219 5.571 1.00 60.91 89 SER A N 1
ATOM 680 C CA . SER A 1 89 ? -12.779 -31.522 5.127 1.00 60.91 89 SER A CA 1
ATOM 681 C C . SER A 1 89 ? -13.541 -30.342 4.503 1.00 60.91 89 SER A C 1
ATOM 683 O O . SER A 1 89 ? -14.676 -30.538 4.062 1.00 60.91 89 SER A O 1
ATOM 685 N N . ARG A 1 90 ? -12.979 -29.124 4.455 1.00 70.12 90 ARG A N 1
ATOM 686 C CA . ARG A 1 90 ? -13.675 -27.932 3.925 1.00 70.12 90 ARG A CA 1
ATOM 687 C C . ARG A 1 90 ? -13.095 -27.500 2.578 1.00 70.12 90 ARG A C 1
ATOM 689 O O . ARG A 1 90 ? -11.915 -27.188 2.474 1.00 70.12 90 ARG A O 1
ATOM 696 N N . VAL A 1 91 ? -13.936 -27.445 1.541 1.00 79.81 91 VAL A N 1
ATOM 697 C CA . VAL A 1 91 ? -13.537 -26.921 0.224 1.00 79.81 91 VAL A CA 1
ATOM 698 C C . VAL A 1 91 ? -13.362 -25.407 0.320 1.00 79.81 91 VAL A C 1
ATOM 700 O O . VAL A 1 91 ? -14.335 -24.668 0.483 1.00 79.81 91 VAL A O 1
ATOM 703 N N . CYS A 1 92 ? -12.119 -24.954 0.192 1.00 85.56 92 CYS A N 1
ATOM 704 C CA . CYS A 1 92 ? -11.778 -23.540 0.159 1.00 85.56 92 CYS A CA 1
ATOM 705 C C . CYS A 1 92 ? -11.932 -22.963 -1.243 1.00 85.56 92 CYS A C 1
ATOM 707 O O . CYS A 1 92 ? -11.484 -23.551 -2.227 1.00 85.56 92 CYS A O 1
ATOM 709 N N . LYS A 1 93 ? -12.558 -21.790 -1.327 1.00 89.56 93 LYS A N 1
ATOM 710 C CA . LYS A 1 93 ? -12.722 -21.026 -2.564 1.00 89.56 93 LYS A CA 1
ATOM 711 C C . LYS A 1 93 ? -12.040 -19.676 -2.431 1.00 89.56 93 LYS A C 1
ATOM 713 O O . LYS A 1 93 ? -12.016 -19.088 -1.354 1.00 89.56 93 LYS A O 1
ATOM 718 N N . GLN A 1 94 ? -11.504 -19.187 -3.541 1.00 90.94 94 GLN A N 1
ATOM 719 C CA . GLN A 1 94 ? -10.970 -17.836 -3.640 1.00 90.94 94 GLN A CA 1
ATOM 720 C C . GLN A 1 94 ? -12.103 -16.880 -4.004 1.00 90.94 94 GLN A C 1
ATOM 722 O O . GLN A 1 94 ? -12.754 -17.062 -5.032 1.00 90.94 94 GLN A O 1
ATOM 727 N N . ILE A 1 95 ? -12.358 -15.887 -3.154 1.00 91.94 95 ILE A N 1
ATOM 728 C CA . ILE A 1 95 ? -13.414 -14.892 -3.360 1.00 91.94 95 ILE A CA 1
ATOM 729 C C . ILE A 1 95 ? -12.822 -13.498 -3.212 1.00 91.94 95 ILE A C 1
ATOM 731 O O . ILE A 1 95 ? -12.073 -13.222 -2.280 1.00 91.94 95 ILE A O 1
ATOM 735 N N . VAL A 1 96 ? -13.173 -12.611 -4.138 1.00 94.31 96 VAL A N 1
ATOM 736 C CA . VAL A 1 96 ? -12.879 -11.183 -4.033 1.00 94.31 96 VAL A CA 1
ATOM 737 C C . VAL A 1 96 ? -14.085 -10.505 -3.389 1.00 94.31 96 VAL A C 1
ATOM 739 O O . VAL A 1 96 ? -15.186 -10.556 -3.931 1.00 94.31 96 VAL A O 1
ATOM 742 N N . GLN A 1 97 ? -13.876 -9.878 -2.234 1.00 92.81 97 GLN A N 1
ATOM 743 C CA . GLN A 1 97 ? -14.895 -9.119 -1.512 1.00 92.81 97 GLN A CA 1
ATOM 744 C C . GLN A 1 97 ? -14.351 -7.728 -1.191 1.00 92.81 97 GLN A C 1
ATOM 746 O O . GLN A 1 97 ? -13.219 -7.591 -0.729 1.00 92.81 97 GLN A O 1
ATOM 751 N N . TYR A 1 98 ? -15.156 -6.698 -1.439 1.00 95.50 98 TYR A N 1
ATOM 752 C CA . TYR A 1 98 ? -14.809 -5.313 -1.148 1.00 95.50 98 TYR A CA 1
ATOM 753 C C . TYR A 1 98 ? -16.059 -4.484 -0.857 1.00 95.50 98 TYR A C 1
ATOM 755 O O . TYR A 1 98 ? -17.154 -4.790 -1.330 1.00 95.50 98 TYR A O 1
ATOM 763 N N . GLU A 1 99 ? -15.882 -3.431 -0.066 1.00 95.44 99 GLU A N 1
ATOM 764 C CA . GLU A 1 99 ? -16.934 -2.466 0.236 1.00 95.44 99 GLU A CA 1
ATOM 765 C C . GLU A 1 99 ? -17.168 -1.532 -0.962 1.00 95.44 99 GLU A C 1
ATOM 767 O O . GLU A 1 99 ? -16.236 -1.156 -1.678 1.00 95.44 99 GLU A O 1
ATOM 772 N N . LEU A 1 100 ? -18.421 -1.117 -1.155 1.00 95.56 100 LEU A N 1
ATOM 773 C CA . LEU A 1 100 ? -18.753 0.070 -1.934 1.00 95.56 100 LEU A CA 1
ATOM 774 C C . LEU A 1 100 ? -19.121 1.201 -0.971 1.00 95.56 100 LEU A C 1
ATOM 776 O O . LEU A 1 100 ? -20.035 1.046 -0.165 1.00 95.56 100 LEU A O 1
ATOM 780 N N . THR A 1 101 ? -18.460 2.348 -1.095 1.00 93.19 101 THR A N 1
ATOM 781 C CA . THR A 1 101 ? -18.741 3.539 -0.286 1.00 93.19 101 THR A CA 1
ATOM 782 C C . THR A 1 101 ? -19.391 4.633 -1.132 1.00 93.19 101 THR A C 1
ATOM 784 O O . THR A 1 101 ? -19.101 4.757 -2.322 1.00 93.19 101 THR A O 1
ATOM 787 N N . GLY A 1 102 ? -20.279 5.436 -0.543 1.00 89.31 102 GLY A N 1
ATOM 788 C CA . GLY A 1 102 ? -21.002 6.498 -1.247 1.00 89.31 102 GLY A CA 1
ATOM 789 C C . GLY A 1 102 ? -22.482 6.571 -0.878 1.00 89.31 102 GLY A C 1
ATOM 790 O O . GLY A 1 102 ? -22.931 5.946 0.081 1.00 89.31 102 GLY A O 1
ATOM 791 N N . LYS A 1 103 ? -23.244 7.380 -1.623 1.00 88.38 103 LYS A N 1
ATOM 792 C CA . LYS A 1 103 ? -24.702 7.511 -1.465 1.00 88.38 103 LYS A CA 1
ATOM 793 C C . LYS A 1 103 ? -25.397 7.479 -2.822 1.00 88.38 103 LYS A C 1
ATOM 795 O O . LYS A 1 103 ? -24.906 8.060 -3.791 1.00 88.38 103 LYS A O 1
ATOM 800 N N . GLY A 1 104 ? -26.572 6.850 -2.862 1.00 85.56 104 GLY A N 1
ATOM 801 C CA . GLY A 1 104 ? -27.383 6.731 -4.074 1.00 85.56 104 GLY A CA 1
ATOM 802 C C . GLY A 1 104 ? -26.590 6.091 -5.214 1.00 85.56 104 GLY A C 1
ATOM 803 O O . GLY A 1 104 ? -26.001 5.031 -5.046 1.00 85.56 104 GLY A O 1
ATOM 804 N N . ASN A 1 105 ? -26.528 6.773 -6.357 1.00 83.25 105 ASN A N 1
ATOM 805 C CA . ASN A 1 105 ? -25.887 6.254 -7.570 1.00 83.25 105 ASN A CA 1
ATOM 806 C C . ASN A 1 105 ? -24.377 6.558 -7.657 1.00 83.25 105 ASN A C 1
ATOM 808 O O . ASN A 1 105 ? -23.755 6.277 -8.676 1.00 83.25 105 ASN A O 1
ATOM 812 N N . GLN A 1 106 ? -23.775 7.153 -6.622 1.00 87.44 106 GLN A N 1
ATOM 813 C CA . GLN A 1 106 ? -22.353 7.520 -6.589 1.00 87.44 106 GLN A CA 1
ATOM 814 C C . GLN A 1 106 ? -21.552 6.555 -5.709 1.00 87.44 106 GLN A C 1
ATOM 816 O O . GLN A 1 106 ? -20.871 6.968 -4.771 1.00 87.44 106 GLN A O 1
ATOM 821 N N . MET A 1 107 ? -21.677 5.260 -5.993 1.00 91.81 107 MET A N 1
ATOM 822 C CA . MET A 1 107 ? -20.959 4.210 -5.274 1.00 91.81 107 MET A CA 1
ATOM 823 C C . MET A 1 107 ? -19.545 4.055 -5.837 1.00 91.81 107 MET A C 1
ATOM 825 O O . MET A 1 107 ? -19.351 4.010 -7.051 1.00 91.81 107 MET A O 1
ATOM 829 N N . VAL A 1 108 ? -18.555 3.961 -4.953 1.00 94.12 108 VAL A N 1
ATOM 830 C CA . VAL A 1 108 ? -17.137 3.825 -5.298 1.00 94.12 108 VAL A CA 1
ATOM 831 C C . VAL A 1 108 ? -16.566 2.608 -4.589 1.00 94.12 108 VAL A C 1
ATOM 833 O O . VAL A 1 108 ? -16.771 2.429 -3.391 1.00 94.12 108 VAL A O 1
ATOM 836 N N . ALA A 1 109 ? -15.840 1.769 -5.324 1.00 96.31 109 ALA A N 1
ATOM 837 C CA . ALA A 1 109 ? -15.200 0.590 -4.759 1.00 96.31 109 ALA A CA 1
ATOM 838 C C . ALA A 1 109 ? -14.048 0.971 -3.820 1.00 96.31 109 ALA A C 1
ATOM 840 O O . ALA A 1 109 ? -13.177 1.763 -4.186 1.00 96.31 109 ALA A O 1
ATOM 841 N N . VAL A 1 110 ? -14.034 0.377 -2.627 1.00 97.81 110 VAL A N 1
ATOM 842 C CA . VAL A 1 110 ? -12.931 0.465 -1.668 1.00 97.81 110 VAL A CA 1
ATOM 843 C C . VAL A 1 110 ? -11.923 -0.640 -2.002 1.00 97.81 110 VAL A C 1
ATOM 845 O O . VAL A 1 110 ? -12.253 -1.819 -1.880 1.00 97.81 110 VAL A O 1
ATOM 848 N N . PRO A 1 111 ? -10.699 -0.317 -2.449 1.00 98.25 111 PRO A N 1
ATOM 849 C CA . PRO A 1 111 ? -9.700 -1.324 -2.792 1.00 98.25 111 PRO A CA 1
ATOM 850 C C . PRO A 1 111 ? -9.323 -2.175 -1.585 1.00 98.25 111 PRO A C 1
ATOM 852 O O . PRO A 1 111 ? -9.216 -1.655 -0.479 1.00 98.25 111 PRO A O 1
ATOM 855 N N . THR A 1 112 ? -9.032 -3.458 -1.799 1.00 98.19 112 THR A N 1
ATOM 856 C CA . THR A 1 112 ? -8.471 -4.305 -0.729 1.00 98.19 112 THR A CA 1
ATOM 857 C C . THR A 1 112 ? -7.004 -3.974 -0.452 1.00 98.19 112 THR A C 1
ATOM 859 O O . THR A 1 112 ? -6.527 -4.126 0.669 1.00 98.19 112 THR A O 1
ATOM 862 N N . HIS A 1 113 ? -6.284 -3.548 -1.490 1.00 98.56 113 HIS A N 1
ATOM 863 C CA . HIS A 1 113 ? -4.859 -3.257 -1.496 1.00 98.56 113 HIS A CA 1
ATOM 864 C C . HIS A 1 113 ? -4.589 -2.118 -2.486 1.00 98.56 113 HIS A C 1
ATOM 866 O O . HIS A 1 113 ? -5.388 -1.843 -3.386 1.00 98.56 113 HIS A O 1
ATOM 872 N N . LEU A 1 114 ? -3.432 -1.487 -2.345 1.00 98.75 114 LEU A N 1
ATOM 873 C CA . LEU A 1 114 ? -2.893 -0.515 -3.286 1.00 98.75 114 LEU A CA 1
ATOM 874 C C . LEU A 1 114 ? -1.547 -1.009 -3.794 1.00 98.75 114 LEU A C 1
ATOM 876 O O . LEU A 1 114 ? -0.788 -1.623 -3.042 1.00 98.75 114 LEU A O 1
ATOM 880 N N . TYR A 1 115 ? -1.237 -0.710 -5.050 1.00 98.75 115 TYR A N 1
ATOM 881 C CA . TYR A 1 115 ? 0.049 -1.041 -5.638 1.00 98.75 115 TYR A CA 1
ATOM 882 C C . TYR A 1 115 ? 0.801 0.193 -6.129 1.00 98.75 115 TYR A C 1
ATOM 884 O O . TYR A 1 115 ? 0.203 1.195 -6.532 1.00 98.75 115 TYR A O 1
ATOM 892 N N . LYS A 1 116 ? 2.132 0.088 -6.154 1.00 98.75 116 LYS A N 1
ATOM 893 C CA . LYS A 1 116 ? 3.020 1.032 -6.838 1.00 98.75 116 LYS A CA 1
ATOM 894 C C . LYS A 1 116 ? 4.096 0.266 -7.599 1.00 98.75 116 LYS A C 1
ATOM 896 O O . LYS A 1 116 ? 4.812 -0.528 -7.000 1.00 98.75 116 LYS A O 1
ATOM 901 N N . VAL A 1 117 ? 4.219 0.525 -8.896 1.00 98.62 117 VAL A N 1
ATOM 902 C CA . VAL A 1 117 ? 5.279 -0.002 -9.760 1.00 98.62 117 VAL A CA 1
ATOM 903 C C . VAL A 1 117 ? 6.222 1.136 -10.120 1.00 98.62 117 VAL A C 1
ATOM 905 O O . VAL A 1 117 ? 5.783 2.197 -10.569 1.00 98.62 117 VAL A O 1
ATOM 908 N N . LEU A 1 118 ? 7.511 0.910 -9.905 1.00 98.50 118 LEU A N 1
ATOM 909 C CA . LEU A 1 118 ? 8.602 1.830 -10.183 1.00 98.50 118 LEU A CA 1
ATOM 910 C C . LEU A 1 118 ? 9.482 1.241 -11.284 1.00 98.50 118 LEU A C 1
ATOM 912 O O . LEU A 1 118 ? 9.819 0.060 -11.227 1.00 98.50 118 LEU A O 1
ATOM 916 N N . LEU A 1 119 ? 9.880 2.066 -12.251 1.00 98.00 119 LEU A N 1
ATOM 917 C CA . LEU A 1 119 ? 10.877 1.718 -13.264 1.00 98.00 119 LEU A CA 1
ATOM 918 C C . LEU A 1 119 ? 11.907 2.840 -13.362 1.00 98.00 119 LEU A C 1
ATOM 920 O O . LEU A 1 119 ? 11.584 3.952 -13.780 1.00 98.00 119 LEU A O 1
ATOM 924 N N . ALA A 1 120 ? 13.145 2.541 -13.001 1.00 97.31 120 ALA A N 1
ATOM 925 C CA . ALA A 1 120 ? 14.287 3.406 -13.219 1.00 97.31 120 ALA A CA 1
ATOM 926 C C . ALA A 1 120 ? 14.914 3.114 -14.584 1.00 97.31 120 ALA A C 1
ATOM 928 O O . ALA A 1 120 ? 15.099 1.960 -14.971 1.00 97.31 120 ALA A O 1
ATOM 929 N N . LYS A 1 121 ? 15.264 4.181 -15.296 1.00 95.44 121 LYS A N 1
ATOM 930 C CA . LYS A 1 121 ? 16.124 4.170 -16.475 1.00 95.44 121 LYS A CA 1
ATOM 931 C C . LYS A 1 121 ? 17.368 4.986 -16.146 1.00 95.44 121 LYS A C 1
ATOM 933 O O . LYS A 1 121 ? 17.267 6.205 -16.007 1.00 95.44 121 LYS A O 1
ATOM 938 N N . THR A 1 122 ? 18.516 4.332 -16.065 1.00 93.94 122 THR A N 1
ATOM 939 C CA . THR A 1 122 ? 19.827 4.954 -15.834 1.00 93.94 122 THR A CA 1
ATOM 940 C C . THR A 1 122 ? 20.758 4.684 -17.014 1.00 93.94 122 THR A C 1
ATOM 942 O O . THR A 1 122 ? 20.457 3.866 -17.890 1.00 93.94 122 THR A O 1
ATOM 945 N N . TYR A 1 123 ? 21.870 5.412 -17.076 1.00 91.00 123 TYR A N 1
ATOM 946 C CA . TYR A 1 123 ? 22.899 5.238 -18.098 1.00 91.00 123 TYR A CA 1
ATOM 947 C C . TYR A 1 123 ? 24.172 4.729 -17.429 1.00 91.00 123 TYR A C 1
ATOM 949 O O . TYR A 1 123 ? 24.538 5.194 -16.353 1.00 91.00 123 TYR A O 1
ATOM 957 N N . LYS A 1 124 ? 24.795 3.731 -18.044 1.00 86.06 124 LYS A N 1
ATOM 958 C CA . LYS A 1 124 ? 26.088 3.179 -17.647 1.00 86.06 124 LYS A CA 1
ATOM 959 C C . LYS A 1 124 ? 27.216 4.040 -18.223 1.00 86.06 124 LYS A C 1
ATOM 961 O O . LYS A 1 124 ? 27.002 4.771 -19.189 1.00 86.06 124 LYS A O 1
ATOM 966 N 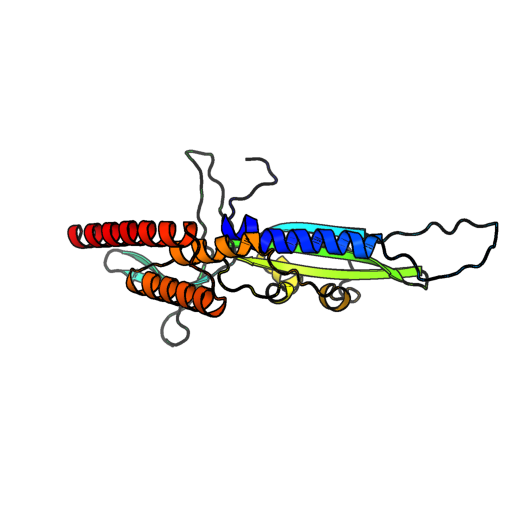N . GLU A 1 125 ? 28.419 3.885 -17.677 1.00 83.31 125 GLU A N 1
ATOM 967 C CA . GLU A 1 125 ? 29.631 4.584 -18.139 1.00 83.31 125 GLU A CA 1
ATOM 968 C C . GLU A 1 125 ? 29.964 4.292 -19.614 1.00 83.31 125 GLU A C 1
ATOM 970 O O . GLU A 1 125 ? 30.458 5.157 -20.329 1.00 83.31 125 GLU A O 1
ATOM 975 N N . ASP A 1 126 ? 29.628 3.095 -20.105 1.00 85.69 126 ASP A N 1
ATOM 976 C CA . ASP A 1 126 ? 29.800 2.692 -21.509 1.00 85.69 126 ASP A CA 1
ATOM 977 C C . ASP A 1 126 ? 28.740 3.291 -22.461 1.00 85.69 126 ASP A C 1
ATOM 979 O O . ASP A 1 126 ? 28.703 2.968 -23.649 1.00 85.69 126 ASP A O 1
ATOM 983 N N . GLY A 1 127 ? 27.853 4.153 -21.952 1.00 83.81 127 GLY A N 1
ATOM 984 C CA . GLY A 1 127 ? 26.736 4.742 -22.691 1.00 83.81 127 GLY A CA 1
ATOM 985 C C . GLY A 1 127 ? 25.518 3.821 -22.835 1.00 83.81 127 GLY A C 1
ATOM 986 O O . GLY A 1 127 ? 24.491 4.245 -23.381 1.00 83.81 127 GLY A O 1
ATOM 987 N N . GLY A 1 128 ? 25.593 2.585 -22.331 1.00 88.88 128 GLY A N 1
ATOM 988 C CA . GLY A 1 128 ? 24.489 1.636 -22.299 1.00 88.88 128 GLY A CA 1
ATOM 989 C C . GLY A 1 128 ? 23.366 2.075 -21.358 1.00 88.88 128 GLY A C 1
ATOM 990 O O . GLY A 1 128 ? 23.575 2.794 -20.384 1.00 88.88 128 GLY A O 1
ATOM 991 N N . VAL A 1 129 ? 22.141 1.625 -21.624 1.00 92.12 129 VAL A N 1
ATOM 992 C CA . VAL A 1 129 ? 20.992 1.889 -20.746 1.00 92.12 129 VAL A CA 1
ATOM 993 C C . VAL A 1 129 ? 20.823 0.734 -19.764 1.00 92.12 129 VAL A C 1
ATOM 995 O O . VAL A 1 129 ? 20.888 -0.434 -20.150 1.00 92.12 129 VAL A O 1
ATOM 998 N N . ARG A 1 130 ? 20.573 1.054 -18.495 1.00 94.12 130 ARG A N 1
ATOM 999 C CA . ARG A 1 130 ? 20.178 0.097 -17.460 1.00 94.12 130 ARG A CA 1
ATOM 1000 C C . ARG A 1 130 ? 18.737 0.374 -17.043 1.00 94.12 130 ARG A C 1
ATOM 1002 O O . ARG A 1 130 ? 18.351 1.525 -16.840 1.00 94.12 130 ARG A O 1
ATOM 1009 N N . TYR A 1 131 ? 17.952 -0.692 -16.936 1.00 96.81 131 TYR A N 1
ATOM 1010 C CA . TYR A 1 131 ? 16.583 -0.644 -16.444 1.00 96.81 131 TYR A CA 1
ATOM 1011 C C . TYR A 1 131 ? 16.466 -1.457 -15.169 1.00 96.81 131 TYR A C 1
ATOM 1013 O O . TYR A 1 131 ? 16.937 -2.591 -15.110 1.00 96.81 131 TYR A O 1
ATOM 1021 N N . GLU 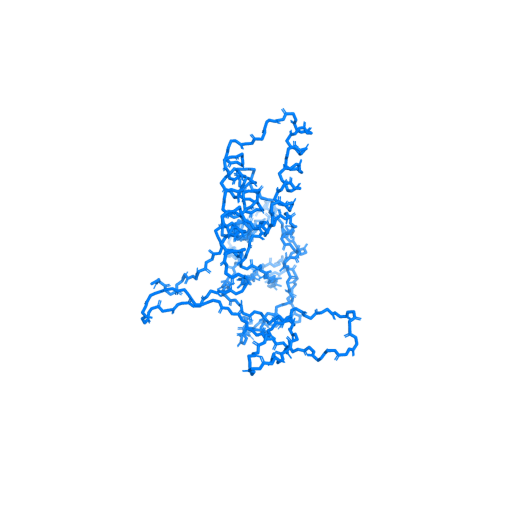A 1 132 ? 15.820 -0.882 -14.165 1.00 97.44 132 GLU A N 1
ATOM 1022 C CA . GLU A 1 132 ? 15.590 -1.536 -12.880 1.00 97.44 132 GLU A CA 1
ATOM 1023 C C . GLU A 1 132 ? 14.180 -1.248 -12.403 1.00 97.44 132 GLU A C 1
ATOM 1025 O O . GLU A 1 132 ? 13.680 -0.138 -12.577 1.00 97.44 132 GLU A O 1
ATOM 1030 N N . SER A 1 133 ? 13.526 -2.234 -11.802 1.00 97.88 133 SER A N 1
ATOM 1031 C CA . SER A 1 133 ? 12.135 -2.087 -11.390 1.00 97.88 133 SER A CA 1
ATOM 1032 C C . SER A 1 133 ? 11.862 -2.654 -10.008 1.00 97.88 133 SER A C 1
ATOM 1034 O O . SER A 1 133 ? 12.586 -3.518 -9.521 1.00 97.88 133 SER A O 1
ATOM 1036 N N . ALA A 1 134 ? 10.804 -2.149 -9.382 1.00 98.25 134 ALA A N 1
ATOM 1037 C CA . ALA A 1 134 ? 10.230 -2.718 -8.172 1.00 98.25 134 ALA A CA 1
ATOM 1038 C C . ALA A 1 134 ? 8.717 -2.498 -8.174 1.00 98.25 134 ALA A C 1
ATOM 1040 O O . ALA A 1 134 ? 8.239 -1.420 -8.531 1.00 98.25 134 ALA A O 1
ATOM 1041 N N . ALA A 1 135 ? 7.962 -3.511 -7.760 1.00 98.56 135 ALA A N 1
ATOM 1042 C CA . ALA A 1 135 ? 6.525 -3.418 -7.550 1.00 98.56 135 ALA A CA 1
ATOM 1043 C C . ALA A 1 135 ? 6.214 -3.678 -6.076 1.00 98.56 135 ALA A C 1
ATOM 1045 O O . ALA A 1 135 ? 6.739 -4.620 -5.492 1.00 98.56 135 ALA A O 1
ATOM 1046 N N . PHE A 1 136 ? 5.353 -2.856 -5.486 1.00 98.69 136 PHE A N 1
ATOM 1047 C CA . PHE A 1 136 ? 4.933 -2.957 -4.092 1.00 98.69 136 PHE A CA 1
ATOM 1048 C C . PHE A 1 136 ? 3.425 -3.125 -4.013 1.00 98.69 136 PHE A C 1
ATOM 1050 O O . PHE A 1 136 ? 2.708 -2.478 -4.779 1.00 98.69 136 PHE A O 1
ATOM 1057 N N . VAL A 1 137 ? 2.950 -3.933 -3.065 1.00 98.56 137 VAL A N 1
ATOM 1058 C CA . VAL A 1 137 ? 1.522 -4.100 -2.764 1.00 98.56 137 VAL A CA 1
ATOM 1059 C C . VAL A 1 137 ? 1.301 -3.967 -1.263 1.00 98.56 137 VAL A C 1
ATOM 1061 O O . VAL A 1 137 ? 1.823 -4.758 -0.482 1.00 98.56 137 VAL A O 1
ATOM 1064 N N . LEU A 1 138 ? 0.520 -2.966 -0.857 1.00 98.19 138 LEU A N 1
ATOM 1065 C CA . LEU A 1 138 ? 0.189 -2.701 0.543 1.00 98.19 138 LEU A CA 1
ATOM 1066 C C . LEU A 1 138 ? -1.309 -2.942 0.780 1.00 98.19 138 LEU A C 1
ATOM 1068 O O . LEU A 1 138 ? -2.121 -2.550 -0.061 1.00 98.19 138 LEU A O 1
ATOM 1072 N N . PRO A 1 139 ? -1.706 -3.560 1.905 1.00 97.44 139 PRO A N 1
ATOM 1073 C CA . PRO A 1 139 ? -3.114 -3.755 2.229 1.00 97.44 139 PRO A CA 1
ATOM 1074 C C . PRO A 1 139 ? -3.784 -2.420 2.561 1.00 97.44 139 PRO A C 1
ATOM 1076 O O . PRO A 1 139 ? -3.187 -1.591 3.240 1.00 97.44 139 PRO A O 1
ATOM 1079 N N . ASN A 1 140 ? -5.029 -2.219 2.117 1.00 97.69 140 ASN A N 1
ATOM 1080 C CA . ASN A 1 140 ? -5.817 -1.008 2.373 1.00 97.69 140 ASN A CA 1
ATOM 1081 C C . ASN A 1 140 ? -6.396 -0.973 3.801 1.00 97.69 140 ASN A C 1
ATOM 1083 O O . ASN A 1 140 ? -7.602 -0.849 3.992 1.00 97.69 140 ASN A O 1
ATOM 1087 N N . LYS A 1 141 ? -5.540 -1.188 4.801 1.00 95.00 141 LYS A N 1
ATOM 1088 C CA . LYS A 1 141 ? -5.884 -1.273 6.225 1.00 95.00 141 LYS A CA 1
ATOM 1089 C C . LYS A 1 141 ? -4.694 -0.821 7.071 1.00 95.00 141 LYS A C 1
ATOM 1091 O O . LYS A 1 141 ? -3.576 -0.775 6.547 1.00 95.00 141 LYS A O 1
ATOM 1096 N N . PRO A 1 142 ? -4.874 -0.565 8.374 1.00 92.31 142 PRO A N 1
ATOM 1097 C CA . PRO A 1 142 ? -3.749 -0.208 9.219 1.00 92.31 142 PRO A CA 1
ATOM 1098 C C . PRO A 1 142 ? -2.701 -1.309 9.284 1.00 92.31 142 PRO A C 1
ATOM 1100 O O . PRO A 1 142 ? -2.996 -2.487 9.494 1.00 92.31 142 PRO A O 1
ATOM 1103 N N . ILE A 1 143 ? -1.451 -0.890 9.145 1.00 92.38 143 ILE A N 1
ATOM 1104 C CA . ILE A 1 143 ? -0.280 -1.727 9.352 1.00 92.38 143 ILE A CA 1
ATOM 1105 C C . ILE A 1 143 ? 0.237 -1.386 10.748 1.00 92.38 143 ILE A C 1
ATOM 1107 O O . ILE A 1 143 ? 0.677 -0.264 11.008 1.00 92.38 143 ILE A O 1
ATOM 1111 N N . ILE A 1 144 ? 0.111 -2.328 11.678 1.00 87.12 144 ILE A N 1
ATOM 1112 C CA . ILE A 1 144 ? 0.441 -2.087 13.087 1.00 87.12 144 ILE A CA 1
ATOM 1113 C C . ILE A 1 144 ? 1.951 -2.153 13.303 1.00 87.12 144 ILE A C 1
ATOM 1115 O O . ILE A 1 144 ? 2.542 -1.228 13.860 1.00 87.12 144 ILE A O 1
ATOM 1119 N N . GLU A 1 145 ? 2.573 -3.221 12.812 1.00 86.88 145 GLU A N 1
ATOM 1120 C CA . GLU A 1 145 ? 4.013 -3.415 12.883 1.00 86.88 145 GLU A CA 1
ATOM 1121 C C . GLU A 1 145 ? 4.692 -2.787 11.667 1.00 86.88 145 GLU A C 1
ATOM 1123 O O . GLU A 1 145 ? 4.367 -3.085 10.516 1.00 86.88 145 GLU A O 1
ATOM 1128 N N . GLU A 1 146 ? 5.643 -1.891 11.920 1.00 89.25 146 GLU A N 1
ATOM 1129 C CA . GLU A 1 146 ? 6.423 -1.290 10.850 1.00 89.25 146 GLU A CA 1
ATOM 1130 C C . GLU A 1 146 ? 7.398 -2.311 10.265 1.00 89.25 146 GLU A C 1
ATOM 1132 O O . GLU A 1 146 ? 8.505 -2.506 10.761 1.00 89.25 146 GLU A O 1
ATOM 1137 N N . LEU A 1 147 ? 6.996 -2.920 9.155 1.00 92.12 147 LEU A N 1
ATOM 1138 C CA . LEU A 1 147 ? 7.885 -3.736 8.340 1.00 92.12 147 LEU A CA 1
ATOM 1139 C C . LEU A 1 147 ? 8.678 -2.850 7.364 1.00 92.12 147 LEU A C 1
ATOM 1141 O O . LEU A 1 147 ? 8.204 -1.770 6.960 1.00 92.12 147 LEU A O 1
ATOM 1145 N N . PRO A 1 148 ? 9.894 -3.265 6.966 1.00 93.62 148 PRO A N 1
ATOM 1146 C CA . PRO A 1 148 ? 10.641 -2.561 5.934 1.00 93.62 148 PRO A CA 1
ATOM 1147 C C . PRO A 1 148 ? 9.894 -2.615 4.593 1.00 93.62 148 PRO A C 1
ATOM 1149 O O . PRO A 1 148 ? 9.209 -3.592 4.300 1.00 93.62 148 PRO A O 1
ATOM 1152 N N . LEU A 1 149 ? 10.018 -1.576 3.759 1.00 95.19 149 LEU A N 1
ATOM 1153 C CA . LEU A 1 149 ? 9.202 -1.467 2.535 1.00 95.19 149 LEU A CA 1
ATOM 1154 C C . LEU A 1 149 ? 9.421 -2.622 1.543 1.00 95.19 149 LEU A C 1
ATOM 1156 O O . LEU A 1 149 ? 8.470 -3.034 0.882 1.00 95.19 149 LEU A O 1
ATOM 1160 N N . TRP A 1 150 ? 10.632 -3.180 1.472 1.00 92.56 150 TRP A N 1
ATOM 1161 C CA . TRP A 1 150 ? 10.932 -4.355 0.644 1.00 92.56 150 TRP A CA 1
ATOM 1162 C C . TRP A 1 150 ? 10.122 -5.600 1.039 1.00 92.56 150 TRP A C 1
ATOM 1164 O O . TRP A 1 150 ? 9.916 -6.471 0.203 1.00 92.56 150 TRP A O 1
ATOM 1174 N N . TRP A 1 151 ? 9.584 -5.675 2.263 1.00 95.38 151 TRP A N 1
ATOM 1175 C CA . TRP A 1 151 ? 8.681 -6.759 2.672 1.00 95.38 151 TRP A CA 1
ATOM 1176 C C . TRP A 1 151 ? 7.383 -6.782 1.853 1.00 95.38 151 TRP A C 1
ATOM 1178 O O . TRP A 1 151 ? 6.765 -7.826 1.669 1.00 95.38 151 TRP A O 1
ATOM 1188 N N . TYR A 1 152 ? 6.978 -5.621 1.334 1.00 97.25 152 TYR A N 1
ATOM 1189 C CA . TYR A 1 152 ? 5.803 -5.462 0.478 1.00 97.25 152 TYR A CA 1
ATOM 1190 C C . TYR A 1 152 ? 6.135 -5.572 -1.013 1.00 97.25 152 TYR A C 1
ATOM 1192 O O . TYR A 1 152 ? 5.250 -5.367 -1.849 1.00 97.25 152 TYR A O 1
ATOM 1200 N N . GLN A 1 153 ? 7.394 -5.854 -1.362 1.00 98.12 153 GLN A N 1
ATOM 1201 C CA . GLN A 1 153 ? 7.810 -6.037 -2.744 1.00 98.12 153 GLN A CA 1
ATOM 1202 C C . GLN A 1 153 ? 7.240 -7.349 -3.293 1.00 98.12 153 GLN A C 1
ATOM 1204 O O . GLN A 1 153 ? 7.267 -8.393 -2.642 1.00 98.12 153 GLN A O 1
ATOM 1209 N N . VAL A 1 154 ? 6.725 -7.297 -4.516 1.00 97.88 154 VAL A N 1
ATOM 1210 C CA . VAL A 1 154 ? 6.213 -8.458 -5.244 1.00 97.88 154 VAL A CA 1
ATOM 1211 C C . VAL A 1 154 ? 6.833 -8.512 -6.641 1.00 97.88 154 VAL A C 1
ATOM 1213 O O . VAL A 1 154 ? 7.196 -7.466 -7.185 1.00 97.88 154 VAL A O 1
ATOM 1216 N N . PRO A 1 155 ? 6.919 -9.699 -7.266 1.00 96.94 155 PRO A N 1
ATOM 1217 C CA . PRO A 1 155 ? 7.218 -9.791 -8.690 1.00 96.94 155 PRO A CA 1
ATOM 1218 C C . PRO A 1 155 ? 6.193 -8.996 -9.507 1.00 96.94 155 PRO A C 1
ATOM 1220 O O . PRO A 1 155 ? 4.989 -9.073 -9.236 1.00 96.94 155 PRO A O 1
ATOM 1223 N N . MET A 1 156 ? 6.656 -8.256 -10.515 1.00 96.56 156 MET A N 1
ATOM 1224 C CA . MET A 1 156 ? 5.784 -7.441 -11.368 1.00 96.56 156 MET A CA 1
ATOM 1225 C C . MET A 1 156 ? 4.742 -8.315 -12.077 1.00 96.56 156 MET A C 1
ATOM 1227 O O . MET A 1 156 ? 3.568 -7.963 -12.113 1.00 96.56 156 MET A O 1
ATOM 1231 N N . GLU A 1 157 ? 5.148 -9.502 -12.524 1.00 95.75 157 GLU A N 1
ATOM 1232 C CA . GLU A 1 157 ? 4.315 -10.502 -13.201 1.00 95.75 157 GLU A CA 1
ATOM 1233 C C . GLU A 1 157 ? 3.135 -10.940 -12.327 1.00 95.75 157 GLU A C 1
ATOM 1235 O O . GLU A 1 157 ? 2.013 -11.114 -12.806 1.00 95.75 157 GLU A O 1
ATOM 1240 N N . LYS A 1 158 ? 3.365 -11.087 -11.015 1.00 96.38 158 LYS A N 1
ATOM 1241 C CA . LYS A 1 158 ? 2.307 -11.452 -10.067 1.00 96.38 158 LYS A CA 1
ATOM 1242 C C . LYS A 1 158 ? 1.265 -10.343 -9.968 1.00 96.38 158 LYS A C 1
ATOM 1244 O O . LYS A 1 158 ? 0.075 -10.640 -9.895 1.00 96.38 158 LYS A O 1
ATOM 1249 N N . LEU A 1 159 ? 1.705 -9.084 -9.964 1.00 97.81 159 LEU A N 1
ATOM 1250 C CA . LEU A 1 159 ? 0.811 -7.932 -9.924 1.00 97.81 159 LEU A CA 1
ATOM 1251 C C . LEU A 1 159 ? 0.011 -7.790 -11.227 1.00 97.81 159 LEU A C 1
ATOM 1253 O O . LEU A 1 159 ? -1.186 -7.520 -11.184 1.00 97.81 159 LEU A O 1
ATOM 1257 N N . GLU A 1 160 ? 0.636 -8.008 -12.378 1.00 97.81 160 GLU A N 1
ATOM 1258 C CA . GLU A 1 160 ? -0.041 -8.016 -13.682 1.00 97.81 160 GLU A CA 1
ATOM 1259 C C . GLU A 1 160 ? -1.127 -9.081 -13.756 1.00 97.81 160 GLU A C 1
ATOM 1261 O O . GLU A 1 160 ? -2.254 -8.781 -14.141 1.00 97.81 160 GLU A O 1
ATOM 1266 N N . HIS A 1 161 ? -0.831 -10.295 -13.287 1.00 96.62 161 HIS A N 1
ATOM 1267 C CA . HIS A 1 161 ? -1.801 -11.386 -13.260 1.00 96.62 161 HIS A CA 1
ATOM 1268 C C . HIS A 1 161 ? -3.056 -11.037 -12.445 1.00 96.62 161 HIS A C 1
ATOM 1270 O O . HIS A 1 161 ? -4.168 -11.357 -12.853 1.00 96.62 161 HIS A O 1
ATOM 1276 N N . VAL A 1 162 ? -2.902 -10.378 -11.291 1.00 96.19 162 VAL A N 1
ATOM 1277 C CA . VAL A 1 162 ? -4.047 -10.021 -10.429 1.00 96.19 162 VAL A CA 1
ATOM 1278 C C . VAL A 1 162 ? -4.749 -8.726 -10.844 1.00 96.19 162 VAL A C 1
ATOM 1280 O O . VAL A 1 162 ? -5.906 -8.531 -10.486 1.00 96.19 162 VAL A O 1
ATOM 1283 N N . THR A 1 163 ? -4.075 -7.832 -11.571 1.00 97.25 163 THR A N 1
ATOM 1284 C CA . THR A 1 163 ? -4.661 -6.561 -12.036 1.00 97.25 163 THR A CA 1
ATOM 1285 C C . THR A 1 163 ? -5.236 -6.645 -13.447 1.00 97.25 163 THR A C 1
ATOM 1287 O O . THR A 1 163 ? -6.054 -5.805 -13.811 1.00 97.25 163 THR A O 1
ATOM 1290 N N . GLY A 1 164 ? -4.811 -7.623 -14.251 1.00 97.50 164 GLY A N 1
ATOM 1291 C CA . GLY A 1 164 ? -5.117 -7.689 -15.681 1.00 97.50 164 GLY A CA 1
ATOM 1292 C C . GLY A 1 164 ? -4.418 -6.601 -16.508 1.00 97.50 164 GLY A C 1
ATOM 1293 O O . GLY A 1 164 ? -4.812 -6.351 -17.644 1.00 97.50 164 GLY A O 1
ATOM 1294 N N . LEU A 1 165 ? -3.408 -5.929 -15.946 1.00 97.94 165 LEU A N 1
ATOM 1295 C CA . LEU A 1 165 ? -2.635 -4.885 -16.620 1.00 97.94 165 LEU A CA 1
ATOM 1296 C C . LEU A 1 165 ? -1.314 -5.442 -17.149 1.00 97.94 165 LEU A C 1
ATOM 1298 O O . LEU A 1 165 ? -0.796 -6.423 -16.628 1.00 97.94 165 LEU A O 1
ATOM 1302 N N . SER A 1 166 ? -0.739 -4.763 -18.143 1.00 97.31 166 SER A N 1
ATOM 1303 C CA . SER A 1 166 ? 0.662 -4.947 -18.523 1.00 97.31 166 SER A CA 1
ATOM 1304 C C . SER A 1 166 ? 1.440 -3.664 -18.241 1.00 97.31 166 SER A C 1
ATOM 1306 O O . SER A 1 166 ? 1.200 -2.623 -18.859 1.00 97.31 166 SER A O 1
ATOM 1308 N N . PHE A 1 167 ? 2.354 -3.721 -17.277 1.00 97.69 167 PHE A N 1
ATOM 1309 C CA . PHE A 1 167 ? 3.231 -2.614 -16.931 1.00 97.69 167 PHE A CA 1
ATOM 1310 C C . PHE A 1 167 ? 4.456 -2.634 -17.846 1.00 97.69 167 PHE A C 1
ATOM 1312 O O . PHE A 1 167 ? 5.131 -3.650 -17.990 1.00 97.69 167 PHE A O 1
ATOM 1319 N N . PHE A 1 168 ? 4.753 -1.485 -18.459 1.00 96.56 168 PHE A N 1
ATOM 1320 C CA . PHE A 1 168 ? 5.908 -1.297 -19.345 1.00 96.56 168 PHE A CA 1
ATOM 1321 C C . PHE A 1 168 ? 6.046 -2.401 -20.423 1.00 96.56 168 PHE A C 1
ATOM 1323 O O . PHE A 1 168 ? 7.094 -3.037 -20.516 1.00 96.56 168 PHE A O 1
ATOM 1330 N N . PRO A 1 169 ? 5.023 -2.628 -21.274 1.00 95.31 169 PRO A N 1
ATOM 1331 C CA . PRO A 1 169 ? 4.952 -3.790 -22.174 1.00 95.31 169 PRO A CA 1
ATOM 1332 C C . PRO A 1 169 ? 6.092 -3.880 -23.202 1.00 95.31 169 PRO A C 1
ATOM 1334 O O . PRO A 1 169 ? 6.395 -4.959 -23.697 1.00 95.31 169 PRO A O 1
ATOM 1337 N N . TYR A 1 170 ? 6.744 -2.760 -23.517 1.00 93.06 170 TYR A N 1
ATOM 1338 C CA . TYR A 1 170 ? 7.867 -2.699 -24.461 1.00 93.06 170 TYR A CA 1
ATOM 1339 C C . TYR A 1 170 ? 9.236 -2.961 -23.810 1.00 93.06 170 TYR A C 1
ATOM 1341 O O . TYR A 1 170 ? 10.269 -2.836 -24.467 1.00 93.06 170 TYR A O 1
ATOM 1349 N N . LEU A 1 171 ? 9.267 -3.271 -22.512 1.00 93.12 171 LEU A N 1
ATOM 1350 C CA . LEU A 1 171 ? 10.494 -3.526 -21.768 1.00 93.12 171 LEU A CA 1
ATOM 1351 C C . LEU A 1 171 ? 10.909 -4.998 -21.895 1.00 93.12 171 LEU A C 1
ATOM 1353 O O . LEU A 1 171 ? 10.132 -5.904 -21.600 1.00 93.12 171 LEU A O 1
ATOM 1357 N N . ASN A 1 172 ? 12.165 -5.248 -22.277 1.00 92.25 172 ASN A N 1
ATOM 1358 C CA . ASN A 1 172 ? 12.728 -6.597 -22.271 1.00 92.25 172 ASN A CA 1
ATOM 1359 C C . ASN A 1 172 ? 13.036 -7.041 -20.830 1.00 92.25 172 ASN A C 1
ATOM 1361 O O . ASN A 1 172 ? 14.105 -6.742 -20.299 1.00 92.25 172 ASN A O 1
ATOM 1365 N N . ARG A 1 173 ? 12.101 -7.766 -20.208 1.00 88.88 173 ARG A N 1
ATOM 1366 C CA . ARG A 1 173 ? 12.152 -8.167 -18.787 1.00 88.88 173 ARG A CA 1
ATOM 1367 C C . ARG A 1 173 ? 13.385 -8.959 -18.392 1.00 88.88 173 ARG A C 1
ATOM 1369 O O . ARG A 1 173 ? 13.889 -8.774 -17.293 1.00 88.88 173 ARG A O 1
ATOM 1376 N N . SER A 1 174 ? 13.913 -9.773 -19.303 1.00 90.38 174 SER A N 1
ATOM 1377 C CA . SER A 1 174 ? 15.143 -10.549 -19.091 1.00 90.38 174 SER A CA 1
ATOM 1378 C C . SER A 1 174 ? 16.363 -9.680 -18.763 1.00 90.38 174 SER A C 1
ATOM 1380 O O . SER A 1 174 ? 17.365 -10.195 -18.280 1.00 90.38 174 SER A O 1
ATOM 1382 N N . GLN A 1 175 ? 16.300 -8.378 -19.054 1.00 90.81 175 GLN A N 1
ATOM 1383 C CA . GLN A 1 175 ? 17.389 -7.420 -18.858 1.00 90.81 175 GLN A CA 1
ATOM 1384 C C . GLN A 1 175 ? 17.075 -6.372 -17.778 1.00 90.81 175 GLN A C 1
ATOM 1386 O O . GLN A 1 175 ? 17.805 -5.387 -17.651 1.00 90.81 175 GLN A O 1
ATOM 1391 N N . VAL A 1 176 ? 15.993 -6.553 -17.014 1.00 95.88 176 VAL A N 1
ATOM 1392 C CA . VAL A 1 176 ? 15.565 -5.616 -15.968 1.00 95.88 176 VAL A CA 1
ATOM 1393 C C . VAL A 1 176 ? 16.076 -6.094 -14.616 1.00 95.88 176 VAL A C 1
ATOM 1395 O O . VAL A 1 176 ? 15.764 -7.199 -14.184 1.00 95.88 176 VAL A O 1
ATOM 1398 N N . GLY A 1 177 ? 16.858 -5.251 -13.943 1.00 96.31 177 GLY A N 1
ATOM 1399 C CA . GLY A 1 177 ? 17.330 -5.516 -12.586 1.00 96.31 177 GLY A CA 1
ATOM 1400 C C . GLY A 1 177 ? 16.282 -5.209 -11.512 1.00 96.31 177 GLY A C 1
ATOM 1401 O O . GLY A 1 177 ? 15.262 -4.561 -11.764 1.00 96.31 177 GLY A O 1
ATOM 1402 N N . ASP A 1 178 ? 16.563 -5.639 -10.286 1.00 96.81 178 ASP A N 1
ATOM 1403 C CA . ASP A 1 178 ? 15.769 -5.292 -9.109 1.00 96.81 178 ASP A CA 1
ATOM 1404 C C . ASP A 1 178 ? 16.219 -3.937 -8.552 1.00 96.81 178 ASP A C 1
ATOM 1406 O O . ASP A 1 178 ? 17.348 -3.774 -8.084 1.00 96.81 178 ASP A O 1
ATOM 1410 N N . LEU A 1 179 ? 15.316 -2.958 -8.577 1.00 96.94 179 LEU A N 1
ATOM 1411 C CA . LEU A 1 179 ? 15.594 -1.607 -8.096 1.00 96.94 179 LEU A CA 1
ATOM 1412 C C . LEU A 1 179 ? 15.979 -1.588 -6.611 1.00 96.94 179 LEU A C 1
ATOM 1414 O O . LEU A 1 179 ? 16.793 -0.769 -6.183 1.00 96.94 179 LEU A O 1
ATOM 1418 N N . CYS A 1 180 ? 15.417 -2.490 -5.812 1.00 96.38 180 CYS A N 1
ATOM 1419 C CA . CYS A 1 180 ? 15.608 -2.487 -4.369 1.00 96.38 180 CYS A CA 1
ATOM 1420 C C . CYS A 1 180 ? 16.923 -3.110 -3.922 1.00 96.38 180 CYS A C 1
ATOM 1422 O O . CYS A 1 180 ? 17.404 -2.760 -2.841 1.00 96.38 180 CYS A O 1
ATOM 1424 N N . GLN A 1 181 ? 17.543 -3.926 -4.776 1.00 95.38 181 GLN A N 1
ATOM 1425 C CA . GLN A 1 181 ? 18.917 -4.387 -4.583 1.00 95.38 181 GLN A CA 1
ATOM 1426 C C . GLN A 1 181 ? 19.915 -3.238 -4.754 1.00 95.38 181 GLN A C 1
ATOM 1428 O O . GLN A 1 181 ? 20.873 -3.143 -3.992 1.00 95.38 181 GLN A O 1
ATOM 1433 N N . SER A 1 182 ? 19.658 -2.335 -5.703 1.00 93.75 182 SER A N 1
ATOM 1434 C CA . SER A 1 182 ? 20.564 -1.224 -6.018 1.00 93.75 182 SER A CA 1
ATOM 1435 C C . SER A 1 182 ? 20.377 -0.001 -5.113 1.00 93.75 182 SER A C 1
ATOM 1437 O O . SER A 1 182 ? 21.358 0.651 -4.768 1.00 93.75 182 SER A O 1
ATOM 1439 N N . TYR A 1 183 ? 19.143 0.309 -4.696 1.00 93.19 183 TYR A N 1
ATOM 1440 C CA . TYR A 1 183 ? 18.824 1.570 -4.001 1.00 93.19 183 TYR A CA 1
ATOM 1441 C C . TYR A 1 183 ? 18.358 1.415 -2.546 1.00 93.19 183 TYR A C 1
ATOM 1443 O O . TYR A 1 183 ? 17.987 2.405 -1.910 1.00 93.19 183 TYR A O 1
ATOM 1451 N N . GLN A 1 184 ? 18.359 0.190 -2.005 1.00 92.12 184 GLN A N 1
ATOM 1452 C CA . GLN A 1 184 ? 17.901 -0.116 -0.643 1.00 92.12 184 GLN A CA 1
ATOM 1453 C C . GLN A 1 184 ? 16.518 0.498 -0.372 1.00 92.12 184 GLN A C 1
ATOM 1455 O O . GLN A 1 184 ? 16.388 1.498 0.340 1.00 92.12 184 GLN A O 1
ATOM 1460 N N . CYS A 1 185 ? 15.475 -0.088 -0.969 1.00 94.19 185 CYS A N 1
ATOM 1461 C CA . CYS A 1 185 ? 14.088 0.380 -0.875 1.00 94.19 185 CYS A CA 1
ATOM 1462 C C . CYS A 1 185 ? 13.520 0.283 0.546 1.00 94.19 185 CYS A C 1
ATOM 1464 O O . CYS A 1 185 ? 12.679 -0.563 0.850 1.00 94.19 185 CYS A O 1
ATOM 1466 N N . ASN A 1 186 ? 13.967 1.152 1.440 1.00 94.25 186 ASN A N 1
ATOM 1467 C CA . ASN A 1 186 ? 13.440 1.257 2.779 1.00 94.25 186 ASN A CA 1
ATOM 1468 C C . ASN A 1 186 ? 13.465 2.712 3.235 1.00 94.25 186 ASN A C 1
ATOM 1470 O O . ASN A 1 186 ? 14.473 3.405 3.119 1.00 94.25 186 ASN A O 1
ATOM 1474 N N . ILE A 1 187 ? 12.335 3.153 3.773 1.00 93.19 187 ILE A N 1
ATOM 1475 C CA . ILE A 1 187 ? 12.160 4.447 4.420 1.00 93.19 187 ILE A CA 1
ATOM 1476 C C . ILE A 1 187 ? 11.486 4.158 5.752 1.00 93.19 187 ILE A C 1
ATOM 1478 O O . ILE A 1 187 ? 10.485 3.440 5.801 1.00 93.19 187 ILE A O 1
ATOM 1482 N N . GLN A 1 188 ? 12.054 4.678 6.832 1.00 89.31 188 GLN A N 1
ATOM 1483 C CA . GLN A 1 188 ? 11.464 4.555 8.160 1.00 89.31 188 GLN A CA 1
ATOM 1484 C C . GLN A 1 188 ? 10.263 5.494 8.289 1.00 89.31 188 GLN A C 1
ATOM 1486 O O . GLN A 1 188 ? 10.211 6.542 7.640 1.00 89.31 188 GLN A O 1
ATOM 1491 N N . THR A 1 189 ? 9.291 5.131 9.118 1.00 86.88 189 THR A N 1
ATOM 1492 C CA . THR A 1 189 ? 8.211 6.052 9.482 1.00 86.88 189 THR A CA 1
ATOM 1493 C C . THR A 1 189 ? 8.794 7.255 10.218 1.00 86.88 189 THR A C 1
ATOM 1495 O O . THR A 1 189 ? 9.557 7.095 11.174 1.00 86.88 189 THR A O 1
ATOM 1498 N N . GLU A 1 190 ? 8.377 8.462 9.833 1.00 85.50 190 GLU A N 1
ATOM 1499 C CA . GLU A 1 190 ? 8.715 9.668 10.591 1.00 85.50 190 GLU A CA 1
ATOM 1500 C C . GLU A 1 190 ? 8.226 9.539 12.043 1.00 85.50 190 GLU A C 1
ATOM 1502 O O . GLU A 1 190 ? 7.078 9.133 12.264 1.00 85.50 190 GLU A O 1
ATOM 1507 N N . PRO A 1 191 ? 9.027 9.924 13.053 1.00 84.88 191 PRO A N 1
ATOM 1508 C CA . PRO A 1 191 ? 8.654 9.775 14.461 1.00 84.88 191 PRO A CA 1
ATOM 1509 C C . PRO A 1 191 ? 7.275 10.356 14.807 1.00 84.88 191 PRO A C 1
ATOM 1511 O O . PRO A 1 191 ? 6.524 9.745 15.566 1.00 84.88 191 PRO A O 1
ATOM 1514 N N . LEU A 1 192 ? 6.902 11.480 14.183 1.00 84.56 192 LEU A N 1
ATOM 1515 C CA . LEU A 1 192 ? 5.606 12.140 14.371 1.00 84.56 192 LEU A CA 1
ATOM 1516 C C . LEU A 1 192 ? 4.408 11.259 13.969 1.00 84.56 192 LEU A C 1
ATOM 1518 O O . LEU A 1 192 ? 3.315 11.410 14.521 1.00 84.56 192 LEU A O 1
ATOM 1522 N N . PHE A 1 193 ? 4.593 10.332 13.024 1.00 87.69 193 PHE A N 1
ATOM 1523 C CA . PHE A 1 193 ? 3.525 9.461 12.537 1.00 87.69 193 PHE A CA 1
ATOM 1524 C C . PHE A 1 193 ? 3.389 8.150 13.322 1.00 87.69 193 PHE A C 1
ATOM 1526 O O . PHE A 1 193 ? 2.384 7.455 13.166 1.00 87.69 193 PHE A O 1
ATOM 1533 N N . ARG A 1 194 ? 4.319 7.833 14.238 1.00 84.81 194 ARG A N 1
ATOM 1534 C CA . ARG A 1 194 ? 4.256 6.606 15.062 1.00 84.81 194 ARG A CA 1
ATOM 1535 C C . ARG A 1 194 ? 2.948 6.484 15.846 1.00 84.81 194 ARG A C 1
ATOM 1537 O O . ARG A 1 194 ? 2.365 5.403 15.900 1.00 84.81 194 ARG A O 1
ATOM 1544 N N . ARG A 1 195 ? 2.437 7.606 16.365 1.00 89.31 195 ARG A N 1
ATOM 1545 C CA . ARG A 1 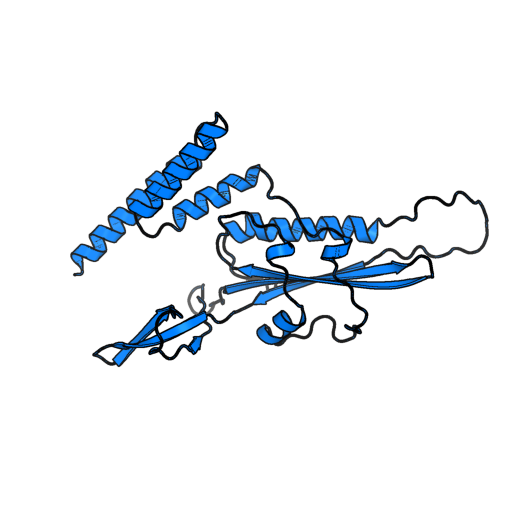195 ? 1.168 7.651 17.112 1.00 89.31 195 ARG A CA 1
ATOM 1546 C C . ARG A 1 195 ? -0.040 7.178 16.300 1.00 89.31 195 ARG A C 1
ATOM 1548 O O . ARG A 1 195 ? -0.968 6.620 16.873 1.00 89.31 195 ARG A O 1
ATOM 1555 N N . TYR A 1 196 ? -0.035 7.361 14.976 1.00 91.19 196 TYR A N 1
ATOM 1556 C CA . TYR A 1 196 ? -1.162 6.959 14.129 1.00 91.19 196 TYR A CA 1
ATOM 1557 C C . TYR A 1 196 ? -1.312 5.438 14.097 1.00 91.19 196 TYR A C 1
ATOM 1559 O O . TYR A 1 196 ? -2.432 4.951 14.201 1.00 91.19 196 TYR A O 1
ATOM 1567 N N . ARG A 1 197 ? -0.202 4.684 14.053 1.00 91.19 197 ARG A N 1
ATOM 1568 C CA . ARG A 1 197 ? -0.245 3.214 14.149 1.00 91.19 197 ARG A CA 1
ATOM 1569 C C . ARG A 1 197 ? -0.822 2.755 15.484 1.00 91.19 197 ARG A C 1
ATOM 1571 O O . ARG A 1 197 ? -1.673 1.878 15.510 1.00 91.19 197 ARG A O 1
ATOM 1578 N N . GLN A 1 198 ? -0.387 3.373 16.583 1.00 92.00 198 GLN A N 1
ATOM 1579 C CA . GLN A 1 198 ? -0.834 3.019 17.934 1.00 92.00 198 GLN A CA 1
ATOM 1580 C C . GLN A 1 198 ? -2.334 3.289 18.117 1.00 92.00 198 GLN A C 1
ATOM 1582 O O . GLN A 1 198 ? -3.062 2.432 18.608 1.00 92.00 198 GLN A O 1
ATOM 1587 N N . VAL A 1 199 ? -2.809 4.452 17.661 1.00 93.62 199 VAL A N 1
ATOM 1588 C CA . VAL A 1 199 ? -4.238 4.803 17.656 1.00 93.62 199 VAL A CA 1
ATOM 1589 C 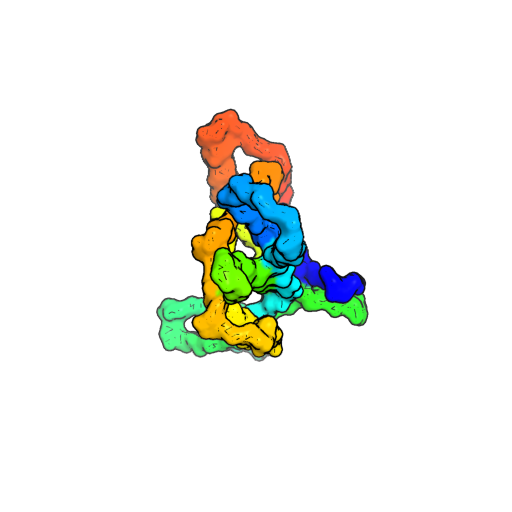C . VAL A 1 199 ? -5.038 3.834 16.785 1.00 93.62 199 VAL A C 1
ATOM 1591 O O . VAL A 1 199 ? -6.072 3.334 17.222 1.00 93.62 199 VAL A O 1
ATOM 1594 N N . ALA A 1 200 ? -4.553 3.517 15.584 1.00 92.75 200 ALA A N 1
ATOM 1595 C CA . ALA A 1 200 ? -5.222 2.575 14.695 1.00 92.75 200 ALA A CA 1
ATOM 1596 C C . ALA A 1 200 ? -5.297 1.164 15.290 1.00 92.75 200 ALA A C 1
ATOM 1598 O O . ALA A 1 200 ? -6.323 0.504 15.145 1.00 92.75 200 ALA A O 1
ATOM 1599 N N . TRP A 1 201 ? -4.252 0.728 16.000 1.00 92.94 201 TRP A N 1
ATOM 1600 C CA . TRP A 1 201 ? -4.236 -0.553 16.701 1.00 92.94 201 TRP A CA 1
ATOM 1601 C C . TRP A 1 201 ? -5.358 -0.639 17.734 1.00 92.94 201 TRP A C 1
ATOM 1603 O O . TRP A 1 201 ? -6.106 -1.612 17.747 1.00 92.94 201 TRP A O 1
ATOM 1613 N N . LEU A 1 202 ? -5.529 0.409 18.547 1.00 95.19 202 LEU A N 1
ATOM 1614 C CA . LEU A 1 202 ? -6.622 0.481 19.518 1.00 95.19 202 LEU A CA 1
ATOM 1615 C C . LEU A 1 202 ? -7.991 0.449 18.827 1.00 95.19 202 LEU A C 1
ATOM 1617 O O . LEU A 1 202 ? -8.871 -0.288 19.256 1.00 95.19 202 LEU A O 1
ATOM 1621 N N . GLN A 1 203 ? -8.164 1.205 17.741 1.00 93.19 203 GLN A N 1
ATOM 1622 C CA . GLN A 1 203 ? -9.430 1.266 16.998 1.00 93.19 203 GLN A CA 1
ATOM 1623 C C . GLN A 1 203 ? -9.848 -0.089 16.412 1.00 93.19 203 GLN A C 1
ATOM 1625 O O . GLN A 1 203 ? -11.038 -0.384 16.366 1.00 93.19 203 GLN A O 1
ATOM 1630 N N . HIS A 1 204 ? -8.882 -0.912 15.997 1.00 90.81 204 HIS A N 1
ATOM 1631 C CA . HIS A 1 204 ? -9.134 -2.211 15.364 1.00 90.81 204 HIS A CA 1
ATOM 1632 C C . HIS A 1 204 ? -9.296 -3.361 16.360 1.00 90.81 204 HIS A C 1
ATOM 1634 O O . HIS A 1 204 ? -9.539 -4.484 15.936 1.00 90.81 204 HIS A O 1
ATOM 1640 N N . ALA A 1 205 ? -9.192 -3.102 17.665 1.00 93.88 205 ALA A N 1
ATOM 1641 C CA . ALA A 1 205 ? -9.507 -4.108 18.666 1.00 93.88 205 ALA A CA 1
ATOM 1642 C C . ALA A 1 205 ? -10.995 -4.493 18.583 1.00 93.88 205 ALA A C 1
ATOM 1644 O O . ALA A 1 205 ? -11.881 -3.626 18.605 1.00 93.88 205 ALA A O 1
ATOM 1645 N N . GLU A 1 206 ? -11.268 -5.794 18.528 1.00 91.69 206 GLU A N 1
ATOM 1646 C CA . GLU A 1 206 ? -12.619 -6.353 18.389 1.00 91.69 206 GLU A CA 1
ATOM 1647 C C . GLU A 1 206 ? -13.247 -6.699 19.746 1.00 91.69 206 GLU A C 1
ATOM 1649 O O . GLU A 1 206 ? -14.438 -6.993 19.843 1.00 91.69 206 GLU A O 1
ATOM 1654 N N . SER A 1 207 ? -12.457 -6.667 20.824 1.00 94.50 207 SER A N 1
ATOM 1655 C CA . SER A 1 207 ? -12.924 -6.996 22.169 1.00 94.50 207 SER A CA 1
ATOM 1656 C C . SER A 1 207 ? -12.211 -6.191 23.257 1.00 94.50 207 SER A C 1
ATOM 1658 O O . SER A 1 207 ? -11.053 -5.798 23.117 1.00 94.50 207 SER A O 1
ATOM 1660 N N . ILE A 1 208 ? -12.889 -5.964 24.389 1.00 95.94 208 ILE A N 1
ATOM 1661 C CA . ILE A 1 208 ? -12.293 -5.269 25.545 1.00 95.94 208 ILE A CA 1
ATOM 1662 C C . ILE A 1 208 ? -11.021 -5.982 26.054 1.00 95.94 208 ILE A C 1
ATOM 1664 O O . ILE A 1 208 ? -10.048 -5.290 26.362 1.00 95.94 208 ILE A O 1
ATOM 1668 N N . PRO A 1 209 ? -10.960 -7.329 26.151 1.00 97.00 209 PRO A N 1
ATOM 1669 C CA . PRO A 1 209 ? -9.733 -8.023 26.541 1.00 97.00 209 PRO A CA 1
ATOM 1670 C C . PRO A 1 209 ? -8.565 -7.786 25.579 1.00 97.00 209 PRO A C 1
ATOM 1672 O O . PRO A 1 209 ? -7.443 -7.569 26.035 1.00 97.00 209 PRO A O 1
ATOM 1675 N N . GLU A 1 210 ? -8.815 -7.800 24.268 1.00 95.44 210 GLU A N 1
ATOM 1676 C CA . GLU A 1 210 ? -7.800 -7.477 23.263 1.00 95.44 210 GLU A CA 1
ATOM 1677 C C . GLU A 1 210 ? -7.330 -6.026 23.405 1.00 95.44 210 GLU A C 1
ATOM 1679 O O . GLU A 1 210 ? -6.131 -5.777 23.529 1.00 95.44 210 GLU A O 1
ATOM 1684 N N . LEU A 1 211 ? -8.268 -5.081 23.502 1.00 96.88 211 LEU A N 1
ATOM 1685 C CA . LEU A 1 211 ? -7.976 -3.659 23.672 1.00 96.88 211 LEU A CA 1
ATOM 1686 C C . LEU A 1 211 ? -7.096 -3.393 24.904 1.00 96.88 211 LEU A C 1
ATOM 1688 O O . LEU A 1 211 ? -6.144 -2.617 24.833 1.00 96.88 211 LEU A O 1
ATOM 1692 N N . ARG A 1 212 ? -7.377 -4.065 26.030 1.00 97.31 212 ARG A N 1
ATOM 1693 C CA . ARG A 1 212 ? -6.555 -3.986 27.250 1.00 97.31 212 ARG A CA 1
ATOM 1694 C C . ARG A 1 212 ? -5.133 -4.483 27.016 1.00 97.31 212 ARG A C 1
ATOM 1696 O O . ARG A 1 212 ? -4.197 -3.809 27.426 1.00 97.31 212 ARG A O 1
ATOM 1703 N N . ARG A 1 213 ? -4.957 -5.624 26.338 1.00 97.06 213 ARG A N 1
ATOM 1704 C CA . ARG A 1 213 ? -3.622 -6.166 26.019 1.00 97.06 213 ARG A CA 1
ATOM 1705 C C . ARG A 1 213 ? -2.810 -5.187 25.177 1.00 97.06 213 ARG A C 1
ATOM 1707 O O . ARG A 1 213 ? -1.641 -4.960 25.478 1.00 97.06 213 ARG A O 1
ATOM 1714 N N . ILE A 1 214 ? -3.441 -4.587 24.166 1.00 95.25 214 ILE A N 1
ATOM 1715 C CA . ILE A 1 214 ? -2.814 -3.571 23.313 1.00 95.25 214 ILE A CA 1
ATOM 1716 C C . ILE A 1 214 ? -2.380 -2.377 24.162 1.00 95.25 214 ILE A C 1
ATOM 1718 O O . ILE A 1 214 ? -1.226 -1.962 24.106 1.00 95.25 214 ILE A O 1
ATOM 1722 N N . TYR A 1 215 ? -3.280 -1.846 24.988 1.00 96.44 215 TYR A N 1
ATOM 1723 C CA . TYR A 1 215 ? -2.987 -0.678 25.810 1.00 96.44 215 TYR A CA 1
ATOM 1724 C C . TYR A 1 215 ? -1.868 -0.937 26.832 1.00 96.44 215 TYR A C 1
ATOM 1726 O O . TYR A 1 215 ? -0.935 -0.144 26.920 1.00 96.44 215 TYR A O 1
ATOM 1734 N N . THR A 1 216 ? -1.878 -2.086 27.515 1.00 96.12 216 THR A N 1
ATOM 1735 C CA . THR A 1 216 ? -0.790 -2.492 28.423 1.00 96.12 216 THR A CA 1
ATOM 1736 C C . THR A 1 216 ? 0.547 -2.635 27.693 1.00 96.12 216 THR A C 1
ATOM 1738 O O . THR A 1 216 ? 1.589 -2.245 28.221 1.00 96.12 216 THR A O 1
ATOM 1741 N N . HIS A 1 217 ? 0.544 -3.159 26.463 1.00 94.31 217 HIS A N 1
ATOM 1742 C CA . HIS A 1 217 ? 1.752 -3.205 25.644 1.00 94.31 217 HIS A CA 1
ATOM 1743 C C . HIS A 1 217 ? 2.287 -1.792 25.358 1.00 94.31 217 HIS A C 1
ATOM 1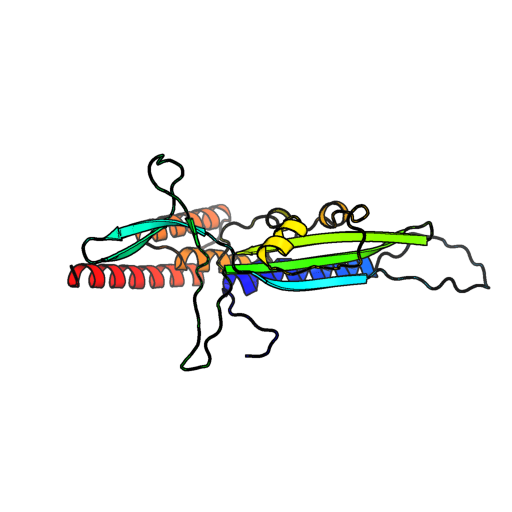745 O O . HIS A 1 217 ? 3.472 -1.537 25.579 1.00 94.31 217 HIS A O 1
ATOM 1751 N N . LEU A 1 218 ? 1.420 -0.856 24.955 1.00 93.38 218 LEU A N 1
ATOM 1752 C CA . LEU A 1 218 ? 1.797 0.540 24.707 1.00 93.38 218 LEU A CA 1
ATOM 1753 C C . LEU A 1 218 ? 2.333 1.237 25.968 1.00 93.38 218 LEU A C 1
ATOM 1755 O O . LEU A 1 218 ? 3.343 1.934 25.888 1.00 93.38 218 LEU A O 1
ATOM 1759 N N . GLU A 1 219 ? 1.718 1.005 27.131 1.00 93.88 219 GLU A N 1
ATOM 1760 C CA . GLU A 1 219 ? 2.217 1.493 28.423 1.00 93.88 219 GLU A CA 1
ATOM 1761 C C . GLU A 1 219 ? 3.624 0.972 28.720 1.00 93.88 219 GLU A C 1
ATOM 1763 O O . GLU A 1 219 ? 4.502 1.744 29.109 1.00 93.88 219 GLU A O 1
ATOM 1768 N N . SER A 1 220 ? 3.867 -0.321 28.485 1.00 93.38 220 SER A N 1
ATOM 1769 C CA . SER A 1 220 ? 5.180 -0.926 28.712 1.00 93.38 220 SER A CA 1
ATOM 1770 C C . SER A 1 220 ? 6.262 -0.344 27.794 1.00 93.38 220 SER A C 1
ATOM 1772 O O . SER A 1 220 ? 7.390 -0.116 28.233 1.00 93.38 220 SER A O 1
ATOM 1774 N N . GLU A 1 221 ? 5.922 -0.051 26.537 1.00 90.94 221 GLU A N 1
ATOM 1775 C CA . GLU A 1 221 ? 6.836 0.549 25.564 1.00 90.94 221 GLU A CA 1
ATOM 1776 C C . GLU A 1 221 ? 7.163 2.007 25.909 1.00 90.94 221 GLU A C 1
ATOM 1778 O O . GLU A 1 221 ? 8.327 2.408 25.833 1.00 90.94 221 GLU A O 1
ATOM 1783 N N . SER A 1 222 ? 6.170 2.791 26.343 1.00 90.00 222 SER A N 1
ATOM 1784 C CA . SER A 1 222 ? 6.389 4.148 26.861 1.00 90.00 222 SER A CA 1
ATOM 1785 C C . SER A 1 222 ? 7.244 4.130 28.130 1.00 90.00 222 SER A C 1
ATOM 1787 O O . SER A 1 222 ? 8.216 4.881 28.230 1.00 90.00 222 SER A O 1
ATOM 1789 N N . PHE A 1 223 ? 6.972 3.205 29.057 1.00 91.56 223 PHE A N 1
ATOM 1790 C CA . PHE A 1 223 ? 7.746 3.055 30.289 1.00 91.56 223 PHE A CA 1
ATOM 1791 C C . PHE A 1 223 ? 9.223 2.730 30.018 1.00 91.56 223 PHE A C 1
ATOM 1793 O O . PHE A 1 223 ? 10.105 3.365 30.597 1.00 91.56 223 PHE A O 1
ATOM 1800 N N . LYS A 1 224 ? 9.520 1.810 29.084 1.00 92.50 224 LYS A N 1
ATOM 1801 C CA . LYS A 1 224 ? 10.903 1.503 28.658 1.00 92.50 224 LYS A CA 1
ATOM 1802 C C . LYS A 1 224 ? 11.642 2.731 28.120 1.00 92.50 224 LYS A C 1
ATOM 1804 O O . LYS A 1 224 ? 12.851 2.847 28.308 1.00 92.50 224 LYS A O 1
ATOM 1809 N N . LYS A 1 225 ? 10.924 3.652 27.473 1.00 88.75 225 LYS A N 1
ATOM 1810 C CA . LYS A 1 225 ? 11.464 4.917 26.949 1.00 88.75 225 LYS A CA 1
ATOM 1811 C C . LYS A 1 225 ? 11.511 6.038 27.988 1.00 88.75 225 LYS A C 1
ATOM 1813 O O . LYS A 1 225 ? 11.994 7.118 27.674 1.00 88.75 225 LYS A O 1
ATOM 1818 N N . LYS A 1 226 ? 11.075 5.777 29.228 1.00 90.69 226 LYS A N 1
ATOM 1819 C CA . LYS A 1 226 ? 10.908 6.774 30.302 1.00 90.69 226 LYS A CA 1
ATOM 1820 C C . LYS A 1 226 ? 9.954 7.909 29.909 1.00 90.69 226 LYS A C 1
ATOM 1822 O O . LYS A 1 226 ? 10.101 9.039 30.364 1.00 90.69 226 LYS A O 1
ATOM 1827 N N . GLU A 1 227 ? 8.975 7.592 29.071 1.00 89.00 227 GLU A N 1
ATOM 1828 C CA . GLU A 1 227 ? 7.949 8.510 28.588 1.00 89.00 227 GLU A CA 1
ATOM 1829 C C . GLU A 1 227 ? 6.592 8.147 29.200 1.00 89.00 227 GLU A C 1
ATOM 1831 O O . GLU A 1 227 ? 6.335 7.000 29.575 1.00 89.00 227 GLU A O 1
ATOM 1836 N N . THR A 1 228 ? 5.695 9.126 29.284 1.00 87.12 228 THR A N 1
ATOM 1837 C CA . THR A 1 228 ? 4.282 8.859 29.562 1.00 87.12 228 THR A CA 1
ATOM 1838 C C . THR A 1 228 ? 3.561 8.480 28.272 1.00 87.12 228 THR A C 1
ATOM 1840 O O . THR A 1 228 ? 3.965 8.863 27.172 1.00 87.12 228 THR A O 1
ATOM 1843 N N . VAL A 1 229 ? 2.476 7.713 28.390 1.00 85.94 229 VAL A N 1
ATOM 1844 C CA . VAL A 1 229 ? 1.625 7.415 27.232 1.00 85.94 229 VAL A CA 1
ATOM 1845 C C . VAL A 1 229 ? 0.991 8.709 26.724 1.00 85.94 229 VAL A C 1
ATOM 1847 O O . VAL A 1 229 ? 0.447 9.489 27.507 1.00 85.94 229 VAL A O 1
ATOM 1850 N N . ASP A 1 230 ? 1.037 8.916 25.408 1.00 90.44 230 ASP A N 1
ATOM 1851 C CA . ASP A 1 230 ? 0.456 10.087 24.750 1.00 90.44 230 ASP A CA 1
ATOM 1852 C C . ASP A 1 230 ? -1.035 10.237 25.110 1.00 90.44 230 ASP A C 1
ATOM 1854 O O . ASP A 1 230 ? -1.824 9.289 25.042 1.00 90.44 230 ASP A O 1
ATOM 1858 N N . THR A 1 231 ? -1.444 11.455 25.466 1.00 93.50 231 THR A N 1
ATOM 1859 C CA . THR A 1 231 ? -2.831 11.777 25.838 1.00 93.50 231 THR A CA 1
ATOM 1860 C C . THR A 1 231 ? -3.859 11.401 24.764 1.00 93.50 231 THR A C 1
ATOM 1862 O O . THR A 1 231 ? -5.000 11.075 25.094 1.00 93.50 231 THR A O 1
ATOM 1865 N N . VAL A 1 232 ? -3.482 11.420 23.481 1.00 93.69 232 VAL A N 1
ATOM 1866 C CA . VAL A 1 232 ? -4.331 10.998 22.359 1.00 93.69 232 VAL A CA 1
ATOM 1867 C C . VAL A 1 232 ? -4.592 9.495 22.425 1.00 93.69 232 VAL A C 1
ATOM 1869 O O . VAL A 1 232 ? -5.733 9.073 22.255 1.00 93.69 232 VAL A O 1
ATOM 1872 N N . ILE A 1 233 ? -3.570 8.696 22.739 1.00 94.69 233 ILE A N 1
ATOM 1873 C CA . ILE A 1 233 ? -3.674 7.237 22.895 1.00 94.69 233 ILE A CA 1
ATOM 1874 C C . ILE A 1 233 ? -4.563 6.904 24.097 1.00 94.69 233 ILE A C 1
ATOM 1876 O O . ILE A 1 233 ? -5.458 6.068 23.991 1.00 94.69 233 ILE A O 1
ATOM 1880 N N . GLN A 1 234 ? -4.377 7.605 25.220 1.00 95.44 234 GLN A N 1
ATOM 1881 C CA . GLN A 1 234 ? -5.217 7.434 26.411 1.00 95.44 234 GLN A CA 1
ATOM 1882 C C . GLN A 1 234 ? -6.691 7.747 26.120 1.00 95.44 234 GLN A C 1
ATOM 1884 O O . GLN A 1 234 ? -7.580 6.971 26.475 1.00 95.44 234 GLN A O 1
ATOM 1889 N N . LYS A 1 235 ? -6.963 8.871 25.444 1.00 96.69 235 LYS A N 1
ATOM 1890 C CA . LYS A 1 235 ? -8.323 9.262 25.045 1.00 96.69 235 LYS A CA 1
ATOM 1891 C C . LYS A 1 235 ? -8.944 8.254 24.082 1.00 96.69 235 LYS A C 1
ATOM 1893 O O . LYS A 1 235 ? -10.113 7.914 24.247 1.00 96.69 235 LYS A O 1
ATOM 1898 N N . GLU A 1 236 ? -8.172 7.768 23.113 1.00 96.88 236 GLU A N 1
ATOM 1899 C CA . GLU A 1 236 ? -8.622 6.752 22.163 1.00 96.88 236 GLU A CA 1
ATOM 1900 C C . GLU A 1 236 ? -8.993 5.445 22.870 1.00 96.88 236 GLU A C 1
ATOM 1902 O O . GLU A 1 236 ? -10.076 4.915 22.638 1.00 96.88 236 GLU A O 1
ATOM 1907 N N . TYR A 1 237 ? -8.153 4.967 23.790 1.00 97.50 237 TYR A N 1
ATOM 1908 C CA . TYR A 1 237 ? -8.446 3.776 24.585 1.00 97.50 237 TYR A CA 1
ATOM 1909 C C . TYR A 1 237 ? -9.772 3.918 25.346 1.00 97.50 237 TYR A C 1
ATOM 1911 O O . TYR A 1 237 ? -10.650 3.063 25.230 1.00 97.50 237 TYR A O 1
ATOM 1919 N N . GLN A 1 238 ? -9.967 5.032 26.061 1.00 97.62 238 GLN A N 1
ATOM 1920 C CA . GLN A 1 238 ? -11.208 5.282 26.804 1.00 97.62 238 GLN A CA 1
ATOM 1921 C C . GLN A 1 238 ? -12.434 5.371 25.890 1.00 97.62 238 GLN A C 1
ATOM 1923 O O . GLN A 1 238 ? -13.519 4.920 26.261 1.00 97.62 238 GLN A O 1
ATOM 1928 N N . ARG A 1 239 ? -12.275 5.944 24.693 1.00 97.44 239 ARG A N 1
ATOM 1929 C CA . ARG A 1 239 ? -13.332 5.978 23.681 1.00 97.44 239 ARG A CA 1
ATOM 1930 C C . ARG A 1 239 ? -13.699 4.566 23.226 1.00 97.44 239 ARG A C 1
ATOM 1932 O O . ARG A 1 239 ? -14.868 4.198 23.322 1.00 97.44 239 ARG A O 1
ATOM 1939 N N . ARG A 1 240 ? -12.718 3.762 22.808 1.00 97.25 240 ARG A N 1
ATOM 1940 C CA . ARG A 1 240 ? -12.962 2.414 22.279 1.00 97.25 240 ARG A CA 1
ATOM 1941 C C . ARG A 1 240 ? -13.521 1.455 23.334 1.00 97.25 240 ARG A C 1
ATOM 1943 O O . ARG A 1 240 ? -14.360 0.623 23.006 1.00 97.25 240 ARG A O 1
ATOM 1950 N N . VAL A 1 241 ? -13.151 1.613 24.611 1.00 97.44 241 VAL A N 1
ATOM 1951 C CA . VAL A 1 241 ? -13.781 0.876 25.727 1.00 97.44 241 VAL A CA 1
ATOM 1952 C C . VAL A 1 241 ? -15.292 1.128 25.774 1.00 97.44 241 VAL A C 1
ATOM 1954 O O . VAL A 1 241 ? -16.059 0.177 25.917 1.00 97.44 241 VAL A O 1
ATOM 1957 N N . LYS A 1 242 ? -15.728 2.389 25.650 1.00 96.75 242 LYS A N 1
ATOM 1958 C CA . LYS A 1 242 ? -17.157 2.745 25.677 1.00 96.75 242 LYS A CA 1
ATOM 1959 C C . LYS A 1 242 ? -17.909 2.176 24.475 1.00 96.75 242 LYS A C 1
ATOM 1961 O O . LYS A 1 242 ? -19.005 1.658 24.653 1.00 96.75 242 LYS A O 1
ATOM 1966 N N . GLU A 1 243 ? -17.313 2.249 23.286 1.00 95.88 243 GLU A N 1
ATOM 1967 C CA . GLU A 1 243 ? -17.888 1.694 22.052 1.00 95.88 243 GLU A CA 1
ATOM 1968 C C . GLU A 1 243 ? -18.090 0.175 22.166 1.00 95.88 243 GLU A C 1
ATOM 1970 O O . GLU A 1 243 ? -19.214 -0.305 22.044 1.00 95.88 243 GLU A O 1
ATOM 1975 N N . LEU A 1 244 ? -17.041 -0.574 22.524 1.00 95.38 244 LEU A N 1
ATOM 1976 C CA . LEU A 1 244 ? -17.111 -2.034 22.669 1.00 95.38 244 LEU A CA 1
ATOM 1977 C C . LEU A 1 244 ? -18.075 -2.482 23.780 1.00 95.38 244 LEU A C 1
ATOM 1979 O O . LEU A 1 244 ? -18.744 -3.511 23.654 1.00 95.38 244 LEU A O 1
ATOM 1983 N N . ALA A 1 245 ? -18.171 -1.719 24.874 1.00 94.38 245 ALA A N 1
ATOM 1984 C CA . ALA A 1 245 ? -19.145 -1.990 25.929 1.00 94.38 245 ALA A CA 1
ATOM 1985 C C . ALA A 1 245 ? -20.589 -1.815 25.424 1.00 94.38 245 ALA A C 1
ATOM 1987 O O . ALA A 1 245 ? -21.430 -2.674 25.683 1.00 94.38 245 ALA A O 1
ATOM 1988 N N . ALA A 1 246 ? -20.868 -0.751 24.664 1.00 93.12 246 ALA A N 1
ATOM 1989 C CA . ALA A 1 246 ? -22.187 -0.505 24.078 1.00 93.12 246 ALA A CA 1
ATOM 1990 C C . ALA A 1 246 ? -22.572 -1.560 23.020 1.00 93.12 246 ALA A C 1
ATOM 1992 O O . ALA A 1 246 ? -23.715 -2.025 22.997 1.00 93.12 246 ALA A O 1
ATOM 1993 N N . GLU A 1 247 ? -21.616 -1.990 22.189 1.00 91.12 247 GLU A N 1
ATOM 1994 C CA . GLU A 1 247 ? -21.800 -3.084 21.223 1.00 91.12 247 GLU A CA 1
ATOM 1995 C C . GLU A 1 247 ? -22.155 -4.407 21.927 1.00 91.12 247 GLU A C 1
ATOM 1997 O O . GLU A 1 247 ? -23.040 -5.138 21.479 1.00 91.12 247 GLU A O 1
ATOM 2002 N N . THR A 1 248 ? -21.510 -4.700 23.063 1.00 85.69 248 THR A N 1
ATOM 2003 C CA . THR A 1 248 ? -21.778 -5.914 23.855 1.00 85.69 248 THR A CA 1
ATOM 2004 C C . THR A 1 248 ? -23.191 -5.904 24.436 1.00 85.69 248 THR A C 1
ATOM 2006 O O . THR A 1 248 ? -23.901 -6.900 24.313 1.00 85.69 248 THR A O 1
ATOM 2009 N N . VAL A 1 249 ? -23.621 -4.773 25.012 1.00 85.81 249 VAL A N 1
ATOM 2010 C CA . VAL A 1 249 ? -24.979 -4.610 25.564 1.00 85.81 249 VAL A CA 1
ATOM 2011 C C . VAL A 1 249 ? -26.042 -4.806 24.477 1.00 85.81 249 VAL A C 1
ATOM 2013 O O . VAL A 1 249 ? -27.013 -5.527 24.699 1.00 85.81 249 VAL A O 1
ATOM 2016 N N . SER A 1 250 ? -25.823 -4.235 23.289 1.00 80.06 250 SER A N 1
ATOM 2017 C CA . SER A 1 250 ? -26.760 -4.338 22.159 1.00 80.06 250 SER A CA 1
ATOM 2018 C C . SER A 1 250 ? -26.913 -5.783 21.664 1.00 80.06 250 SER A C 1
ATOM 2020 O O . SER A 1 250 ? -28.028 -6.251 21.446 1.00 80.06 250 SER A O 1
ATOM 2022 N N . ARG A 1 251 ? -25.808 -6.537 21.575 1.00 78.06 251 ARG A N 1
ATOM 2023 C CA . ARG A 1 251 ? -25.839 -7.962 21.192 1.00 78.06 251 ARG A CA 1
ATOM 2024 C C . ARG A 1 251 ? -26.579 -8.830 22.212 1.00 78.06 251 ARG A C 1
ATOM 2026 O O . ARG A 1 251 ? -27.288 -9.750 21.819 1.00 78.06 251 ARG A O 1
ATOM 2033 N N . THR A 1 252 ? -26.441 -8.537 23.508 1.00 72.88 252 THR A N 1
ATOM 2034 C CA . THR A 1 252 ? -27.144 -9.280 24.568 1.00 72.88 252 THR A CA 1
ATOM 2035 C C . THR A 1 252 ? -28.640 -8.979 24.656 1.00 72.88 252 THR A C 1
ATOM 2037 O O . THR A 1 252 ? -29.363 -9.789 25.217 1.00 72.88 252 THR A O 1
ATOM 2040 N N . SER A 1 253 ? -29.116 -7.848 24.124 1.00 62.09 253 SER A N 1
ATOM 2041 C CA . SER A 1 253 ? -30.551 -7.522 24.084 1.00 62.09 253 SER A CA 1
ATOM 2042 C C . SER A 1 253 ? -31.294 -8.082 22.866 1.00 62.09 253 SER A C 1
ATOM 2044 O O . SER A 1 253 ? -32.519 -8.120 22.875 1.00 62.09 253 SER A O 1
ATOM 2046 N N . GLU A 1 254 ? -30.570 -8.488 21.820 1.00 52.34 254 GLU A N 1
ATOM 2047 C CA . GLU A 1 254 ? -31.126 -9.070 20.585 1.00 52.34 254 GLU A CA 1
ATOM 2048 C C . GLU A 1 254 ? -31.068 -10.611 20.558 1.00 52.34 254 GLU A C 1
ATOM 2050 O O . GLU A 1 254 ? -31.555 -11.222 19.605 1.00 52.34 254 GLU A O 1
ATOM 2055 N N . SER A 1 255 ? -30.471 -11.230 21.586 1.00 47.62 255 SER A N 1
ATOM 2056 C CA . SER A 1 255 ? -30.339 -12.689 21.761 1.00 47.62 255 SER A CA 1
ATOM 2057 C C . SER A 1 255 ? -31.341 -13.216 22.782 1.00 47.62 255 SER A C 1
ATOM 2059 O O . SER A 1 255 ? -31.865 -14.329 22.559 1.00 47.62 255 SER A O 1
#

Radius of gyration: 24.26 Å; chains: 1; bounding box: 72×54×59 Å

Sequence (255 aa):
MNANIVPQDRTLNVVDWLRLENLTRKLIREICSSEEPHRSSITPSGGVEKKNGKLYVVSGPVFLPTHVSIERCRGGAVMLAPCDHSSTSRVCKQIVQYELTGKGNQMVAVPTHLYKVLLAKTYKEDGGVRYESAAFVLPNKPIIEELPLWWYQVPMEKLEHVTGLSFFPYLNRSQVGDLCQSYQCNIQTEPLFRRYRQVAWLQHAESIPELRRIYTHLESESFKKKETVDTVIQKEYQRRVKELAAETVSRTSES